Protein AF-A0A9D4S1W5-F1 (afdb_monomer_lite)

Foldseek 3Di:
DDDDDDDDDDDDDDPPPPDPPPPPPPPQLDCPVLLVLLLVLLVVLLVLLVPQPDPPDDPDDDDPVVVVVNVVSLVVSLCSLLPRNLVSVFVQLQRQFWDQPPPPPPDPDDPDPPPPPRPTDRDTSLVLLVVVLVVVVLVVLCPDPQNVVCVVVVPQDTPNHGQDLVNVSSVQNVVLCVQAVVVVHDSSLSSSLSSQVCLQVLCVLVSLLVSLVPVVSCVNTGDCSRPCNPPVCVVVSVSNNSSSPRNDDHDSCVRRVVVVVVVVVD

Organism: Dreissena polymorpha (NCBI:txid45954)

pLDDT: mean 79.81, std 19.42, range [37.34, 98.38]

Radius of gyration: 26.56 Å; chains: 1; bounding box: 70×81×78 Å

Secondary structure (DSSP, 8-state):
--------------------------TTS--HHHHHHHHHHHHHHHHHHHTSPPTTS------THHHHHHHHHHHHHHHIIIIIIHHHHHHHHHTTBEE-----------S---------EEPPHHHHHHHHHHHTTHHHHHHSHHHHHHHHTT-SEETTEEPPHHHHHHHHHHHHIIIIITTT--HHHHHHHHHHHHHHTT-HHHHHHHHHT-HHHHHHHB-TTSHHHHHTTHHHHHHHGGGTTS-----S-TTTHHHHHHHTT-

Sequence (266 aa):
MLQIFIISQLGCGSRDFKKNAMKKTPKGNHWGDLRARLELAIDKVSTAAKYQPTSDGDKSEFNSDSEESHELSSALLTQLVRKDLAMALRDLIQHGLVEMSQNRSIVPWGCLPSRSADITREMHAWDLLLKYYEMKNGQEYNQSPARKLSQSFHLEIVGGKPITSKQTLLGTINTIISTHTHLKRSEDAHFKAFVCLALNESKLSQWLKLIFRTQTLVDNFYQDWSYVARTGFDDSMKSLDKLSHVKFRLPDDLAVRPFSNIKDAF

Structure (mmCIF, N/CA/C/O backbone):
data_AF-A0A9D4S1W5-F1
#
_entry.id   AF-A0A9D4S1W5-F1
#
loop_
_atom_site.group_PDB
_atom_site.id
_atom_site.type_symbol
_atom_site.label_atom_id
_atom_site.label_alt_id
_atom_site.label_comp_id
_atom_site.label_asym_id
_atom_site.label_entity_id
_atom_site.label_seq_id
_atom_site.pdbx_PDB_ins_code
_atom_site.Cartn_x
_atom_site.Cartn_y
_atom_site.Cartn_z
_atom_site.occupancy
_atom_site.B_iso_or_equiv
_atom_site.auth_seq_id
_atom_site.auth_comp_id
_atom_site.auth_asym_id
_atom_site.auth_atom_id
_atom_site.pdbx_PDB_model_num
ATOM 1 N N . MET A 1 1 ? 45.900 -53.653 -42.848 1.00 37.34 1 MET A N 1
ATOM 2 C CA . MET A 1 1 ? 46.584 -54.427 -41.791 1.00 37.34 1 MET A CA 1
ATOM 3 C C . MET A 1 1 ? 45.899 -54.121 -40.466 1.00 37.34 1 MET A C 1
ATOM 5 O O . MET A 1 1 ? 45.916 -52.971 -40.063 1.00 37.34 1 MET A O 1
ATOM 9 N N . LEU A 1 2 ? 45.298 -55.160 -39.871 1.00 44.56 2 LEU A N 1
ATOM 10 C CA . LEU A 1 2 ? 44.835 -55.318 -38.480 1.00 44.56 2 LEU A CA 1
ATOM 11 C C . LEU A 1 2 ? 43.628 -54.512 -37.950 1.00 44.56 2 LEU A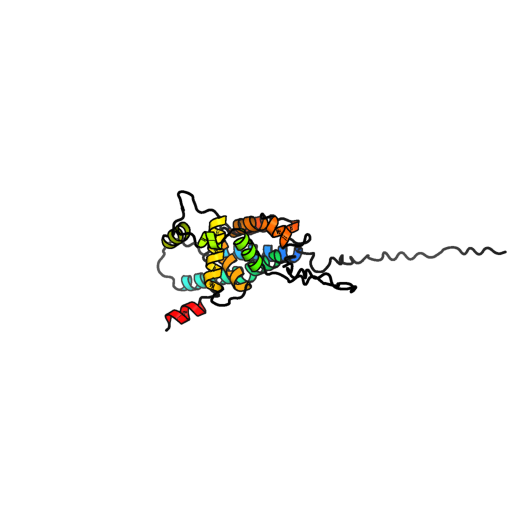 C 1
ATOM 13 O O . LEU A 1 2 ? 43.718 -53.355 -37.558 1.00 44.56 2 LEU A O 1
ATOM 17 N N . GLN A 1 3 ? 42.510 -55.243 -37.862 1.00 46.19 3 GLN A N 1
ATOM 18 C CA . GLN A 1 3 ? 41.398 -55.061 -36.926 1.00 46.19 3 GLN A CA 1
ATOM 19 C C . GLN A 1 3 ? 41.860 -55.298 -35.481 1.00 46.19 3 GLN A C 1
ATOM 21 O O . GLN A 1 3 ? 42.584 -56.264 -35.254 1.00 46.19 3 GLN A O 1
ATOM 26 N N . ILE A 1 4 ? 41.325 -54.545 -34.512 1.00 56.09 4 ILE A N 1
ATOM 27 C CA . ILE A 1 4 ? 41.086 -55.046 -33.148 1.00 56.09 4 ILE A CA 1
ATOM 28 C C . ILE A 1 4 ? 39.728 -54.513 -32.667 1.00 56.09 4 ILE A C 1
ATOM 30 O O . ILE A 1 4 ? 39.578 -53.340 -32.337 1.00 56.09 4 ILE A O 1
ATOM 34 N N . PHE A 1 5 ? 38.741 -55.407 -32.646 1.00 51.38 5 PHE A N 1
ATOM 35 C CA . PHE A 1 5 ? 37.562 -55.326 -31.788 1.00 51.38 5 PHE A CA 1
ATOM 36 C C . PHE A 1 5 ? 37.913 -55.994 -30.454 1.00 51.38 5 PHE A C 1
ATOM 38 O O . PHE A 1 5 ? 38.428 -57.110 -30.466 1.00 51.38 5 PHE A O 1
ATOM 45 N N . ILE A 1 6 ? 37.569 -55.370 -29.323 1.00 53.56 6 ILE A N 1
ATOM 46 C CA . ILE A 1 6 ? 37.381 -56.084 -28.052 1.00 53.56 6 ILE A CA 1
ATOM 47 C C . ILE A 1 6 ? 36.024 -55.699 -27.459 1.00 53.56 6 ILE A C 1
ATOM 49 O O . ILE A 1 6 ? 35.594 -54.548 -27.479 1.00 53.56 6 ILE A O 1
ATOM 53 N N . ILE A 1 7 ? 35.354 -56.755 -27.015 1.00 48.81 7 ILE A N 1
ATOM 54 C CA . ILE A 1 7 ? 33.960 -56.909 -26.627 1.00 48.81 7 ILE A CA 1
ATOM 55 C C . ILE A 1 7 ? 33.735 -56.501 -25.159 1.00 48.81 7 ILE A C 1
ATOM 57 O O . ILE A 1 7 ? 34.598 -56.671 -24.305 1.00 48.81 7 ILE A O 1
ATOM 61 N N . SER A 1 8 ? 32.526 -55.990 -24.919 1.00 44.25 8 SER A N 1
ATOM 62 C CA . SER A 1 8 ? 31.750 -55.928 -23.669 1.00 44.25 8 SER A CA 1
ATOM 63 C C . SER A 1 8 ? 32.113 -56.944 -22.570 1.00 44.25 8 SER A C 1
ATOM 65 O O . SER A 1 8 ? 32.219 -58.133 -22.849 1.00 44.25 8 SER A O 1
ATOM 67 N N . GLN A 1 9 ? 32.151 -56.495 -21.309 1.00 44.94 9 GLN A N 1
ATOM 68 C CA . GLN A 1 9 ? 31.203 -56.902 -20.252 1.00 44.94 9 GLN A CA 1
ATOM 69 C C . GLN A 1 9 ? 31.606 -56.306 -18.894 1.00 44.94 9 GLN A C 1
ATOM 71 O O . GLN A 1 9 ? 32.739 -56.474 -18.460 1.00 44.94 9 GLN A O 1
ATOM 76 N N . LEU A 1 10 ? 30.656 -55.655 -18.212 1.00 44.28 10 LEU A N 1
ATOM 77 C CA . LEU A 1 10 ? 30.231 -55.967 -16.835 1.00 44.28 10 LEU A CA 1
ATOM 78 C C . LEU A 1 10 ? 29.281 -54.871 -16.338 1.00 44.28 10 LEU A C 1
ATOM 80 O O . LEU A 1 10 ? 29.654 -53.715 -16.147 1.00 44.28 10 LEU A O 1
ATOM 84 N N . GLY A 1 11 ? 28.019 -55.255 -16.156 1.00 41.88 11 GLY A N 1
ATOM 85 C CA . GLY A 1 11 ? 27.017 -54.424 -15.513 1.00 41.88 11 GLY A CA 1
ATOM 86 C C . GLY A 1 11 ? 27.267 -54.313 -14.012 1.00 41.88 11 GLY A C 1
ATOM 87 O O . GLY A 1 11 ? 27.503 -55.307 -13.334 1.00 41.88 11 GLY A O 1
ATOM 88 N N . CYS A 1 12 ? 27.113 -53.102 -13.488 1.00 45.34 12 CYS A N 1
ATOM 89 C CA . CYS A 1 12 ? 26.651 -52.882 -12.128 1.00 45.34 12 CYS A CA 1
ATOM 90 C C . CYS A 1 12 ? 25.661 -51.719 -12.194 1.00 45.34 12 CYS A C 1
ATOM 92 O O . CYS A 1 12 ? 26.030 -50.572 -12.446 1.00 45.34 12 CYS A O 1
ATOM 94 N N . GLY A 1 13 ? 24.374 -52.044 -12.089 1.00 45.94 13 GLY A N 1
ATOM 95 C CA . GLY A 1 13 ? 23.297 -51.068 -12.075 1.00 45.94 13 GLY A CA 1
ATOM 96 C C . GLY A 1 13 ? 23.314 -50.287 -10.770 1.00 45.94 13 GLY A C 1
ATOM 97 O O . GLY A 1 13 ? 22.568 -50.610 -9.852 1.00 45.94 13 GLY A O 1
ATOM 98 N N . SER A 1 14 ? 24.124 -49.234 -10.703 1.00 45.69 14 SER A N 1
ATOM 99 C CA . SER A 1 14 ? 23.889 -48.162 -9.746 1.00 45.69 14 SER A CA 1
ATOM 100 C C . SER A 1 14 ? 22.809 -47.275 -10.349 1.00 45.69 14 SER A C 1
ATOM 102 O O . SER A 1 14 ? 23.041 -46.540 -11.308 1.00 45.69 14 SER A O 1
ATOM 104 N N . ARG A 1 15 ? 21.578 -47.389 -9.838 1.00 46.31 15 ARG A N 1
ATOM 105 C CA . ARG A 1 15 ? 20.563 -46.355 -10.050 1.00 46.31 15 ARG A CA 1
ATOM 106 C C . ARG A 1 15 ? 21.087 -45.126 -9.325 1.00 46.31 15 ARG A C 1
ATOM 108 O O . ARG A 1 15 ? 20.806 -44.948 -8.144 1.00 46.31 15 ARG A O 1
ATOM 115 N N . ASP A 1 16 ? 21.881 -44.321 -10.024 1.00 45.09 16 ASP A N 1
ATOM 116 C CA . ASP A 1 16 ? 22.273 -43.011 -9.543 1.00 45.09 16 ASP A CA 1
ATOM 117 C C . ASP A 1 16 ? 20.986 -42.263 -9.233 1.00 45.09 16 ASP A C 1
ATOM 119 O O . ASP A 1 16 ? 20.198 -41.906 -10.117 1.00 45.09 16 ASP A O 1
ATOM 123 N N . PHE A 1 17 ? 20.741 -42.086 -7.939 1.00 51.66 17 PHE A N 1
ATOM 124 C CA . PHE A 1 17 ? 19.731 -41.180 -7.452 1.00 51.66 17 PHE A CA 1
ATOM 125 C C . PHE A 1 17 ? 20.103 -39.822 -8.039 1.00 51.66 17 PHE A C 1
ATOM 127 O O . PHE A 1 17 ? 21.046 -39.173 -7.579 1.00 51.66 17 PHE A O 1
ATOM 134 N N . LYS A 1 18 ? 19.402 -39.412 -9.104 1.00 52.84 18 LYS A N 1
ATOM 135 C CA . LYS A 1 18 ? 19.473 -38.051 -9.625 1.00 52.84 18 LYS A CA 1
ATOM 136 C C . LYS A 1 18 ? 18.989 -37.157 -8.495 1.00 52.84 18 LYS A C 1
ATOM 138 O O . LYS A 1 18 ? 17.795 -36.906 -8.359 1.00 52.84 18 LYS A O 1
ATOM 143 N N . LYS A 1 19 ? 19.924 -36.712 -7.650 1.00 52.75 19 LYS A N 1
ATOM 144 C CA . LYS A 1 19 ? 19.707 -35.604 -6.728 1.00 52.75 19 LYS A CA 1
ATOM 145 C C . LYS A 1 19 ? 19.042 -34.520 -7.559 1.00 52.75 19 LYS A C 1
ATOM 147 O O . LYS A 1 19 ? 19.575 -34.149 -8.606 1.00 52.75 19 LYS A O 1
ATOM 152 N N . ASN A 1 20 ? 17.875 -34.060 -7.118 1.00 50.91 20 ASN A N 1
ATOM 153 C CA . ASN A 1 20 ? 17.247 -32.868 -7.659 1.00 50.91 20 ASN A CA 1
ATOM 154 C C . ASN A 1 20 ? 18.257 -31.732 -7.488 1.00 50.91 20 ASN A C 1
ATOM 156 O O . ASN A 1 20 ? 18.336 -31.108 -6.432 1.00 50.91 20 ASN A O 1
ATOM 160 N N . ALA A 1 21 ? 19.091 -31.507 -8.502 1.00 47.31 21 ALA A N 1
ATOM 161 C CA . ALA A 1 21 ? 19.854 -30.290 -8.619 1.00 47.31 21 ALA A CA 1
ATOM 162 C C . ALA A 1 21 ? 18.787 -29.208 -8.723 1.00 47.31 21 ALA A C 1
ATOM 164 O O . ALA A 1 21 ? 18.117 -29.105 -9.754 1.00 47.31 21 ALA A O 1
ATOM 165 N N . MET A 1 22 ? 18.550 -28.496 -7.614 1.00 53.47 22 MET A N 1
ATOM 166 C CA . MET A 1 22 ? 17.675 -27.332 -7.590 1.00 53.47 22 MET A CA 1
ATOM 167 C C . MET A 1 22 ? 18.000 -26.529 -8.839 1.00 53.47 22 MET A C 1
ATOM 169 O O . MET A 1 22 ? 19.164 -26.167 -9.046 1.00 53.47 22 MET A O 1
ATOM 173 N N . LYS A 1 23 ? 16.999 -26.342 -9.713 1.00 52.41 23 LYS A N 1
ATOM 174 C CA . LYS A 1 23 ? 17.148 -25.485 -10.886 1.00 52.41 23 LYS A CA 1
ATOM 175 C C . LYS A 1 23 ? 17.762 -24.199 -10.356 1.00 52.41 23 LYS A C 1
ATOM 177 O O . LYS A 1 23 ? 17.159 -23.551 -9.505 1.00 52.41 23 LYS A O 1
ATOM 182 N N . LYS A 1 24 ? 18.978 -23.875 -10.800 1.00 48.12 24 LYS A N 1
ATOM 183 C CA . LYS A 1 24 ? 19.629 -22.600 -10.506 1.00 48.12 24 LYS A CA 1
ATOM 184 C C . LYS A 1 24 ? 18.864 -21.523 -11.272 1.00 48.12 24 LYS A C 1
ATOM 186 O O . LYS A 1 24 ? 19.356 -20.979 -12.252 1.00 48.12 24 LYS A O 1
ATOM 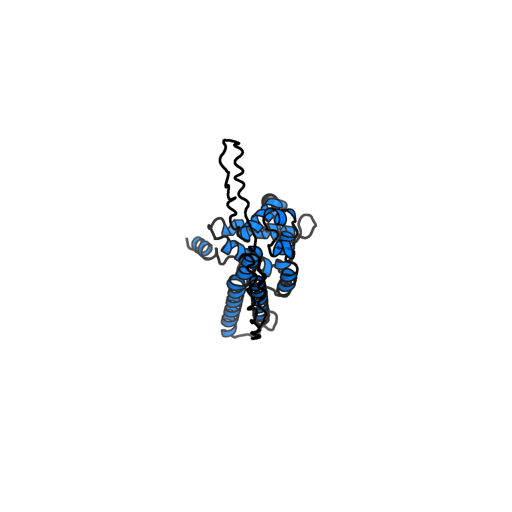191 N N . THR A 1 25 ? 17.617 -21.276 -10.885 1.00 52.97 25 THR A N 1
ATOM 192 C CA . THR A 1 25 ? 16.952 -20.035 -11.232 1.00 52.97 25 THR A CA 1
ATOM 193 C C . THR A 1 25 ? 17.788 -18.935 -10.591 1.00 52.97 25 THR A C 1
ATOM 195 O O . THR A 1 25 ? 18.168 -19.088 -9.424 1.00 52.97 25 THR A O 1
ATOM 198 N N . PRO A 1 26 ? 18.143 -17.871 -11.329 1.00 56.38 26 PRO A N 1
ATOM 199 C CA . PRO A 1 26 ? 18.836 -16.739 -10.734 1.00 56.38 26 PRO A CA 1
ATOM 200 C C . PRO A 1 26 ? 18.070 -16.319 -9.477 1.00 56.38 26 PRO A C 1
ATOM 202 O O . PRO A 1 26 ? 16.839 -16.354 -9.458 1.00 56.38 26 PRO A O 1
ATOM 205 N N . LYS A 1 27 ? 18.818 -16.016 -8.411 1.00 54.03 27 LYS A N 1
ATOM 206 C CA . LYS A 1 27 ? 18.378 -15.884 -7.007 1.00 54.03 27 LYS A CA 1
ATOM 207 C C . LYS A 1 27 ? 17.182 -14.937 -6.764 1.00 54.03 27 LYS A C 1
ATOM 209 O O . LYS A 1 27 ? 16.712 -14.874 -5.638 1.00 54.03 27 LYS A O 1
ATOM 214 N N . GLY A 1 28 ? 16.702 -14.230 -7.788 1.00 59.16 28 GLY A N 1
ATOM 215 C CA . GLY A 1 28 ? 15.570 -13.306 -7.751 1.00 59.16 28 GLY A CA 1
ATOM 216 C C . GLY A 1 28 ? 14.285 -13.777 -8.442 1.00 59.16 28 GLY A C 1
ATOM 217 O O . GLY A 1 28 ? 13.309 -13.059 -8.363 1.00 59.16 28 GLY A O 1
ATOM 218 N N . ASN A 1 29 ? 14.217 -14.948 -9.091 1.00 68.38 29 ASN A N 1
ATOM 219 C CA . ASN A 1 29 ? 13.006 -15.337 -9.850 1.00 68.38 29 ASN A CA 1
ATOM 220 C C . ASN A 1 29 ? 11.947 -16.095 -9.027 1.00 68.38 29 ASN A C 1
ATOM 222 O O . ASN A 1 29 ? 10.922 -16.510 -9.577 1.00 68.38 29 ASN A O 1
ATOM 226 N N . HIS A 1 30 ? 12.207 -16.360 -7.745 1.00 85.50 30 HIS A N 1
ATOM 227 C CA . HIS A 1 30 ? 11.332 -17.172 -6.907 1.00 85.50 30 HIS A CA 1
ATOM 228 C C . HIS A 1 30 ? 10.649 -16.329 -5.827 1.00 85.50 30 HIS A C 1
ATOM 230 O O . HIS A 1 30 ? 11.256 -15.966 -4.826 1.00 85.50 30 HIS A O 1
ATOM 236 N N . TRP A 1 31 ? 9.354 -16.077 -6.015 1.00 93.44 31 TRP A N 1
ATOM 237 C CA . TRP A 1 31 ? 8.496 -15.348 -5.074 1.00 93.44 31 TRP A CA 1
ATOM 238 C C . TRP A 1 31 ? 7.700 -16.264 -4.133 1.00 93.44 31 TRP A C 1
ATOM 240 O O . TRP A 1 31 ? 6.924 -15.766 -3.322 1.00 93.44 31 TRP A O 1
ATOM 250 N N . GLY A 1 32 ? 7.862 -17.591 -4.224 1.00 94.62 32 GLY A N 1
ATOM 251 C CA . GLY A 1 32 ? 7.074 -18.562 -3.453 1.00 94.62 32 GLY A CA 1
ATOM 252 C C . GLY A 1 32 ? 7.156 -18.331 -1.943 1.00 94.62 32 GLY A C 1
ATOM 253 O O . GLY A 1 32 ? 6.124 -18.211 -1.286 1.00 94.62 32 GLY A O 1
ATOM 254 N N . ASP A 1 33 ? 8.370 -18.158 -1.418 1.00 94.81 33 ASP A N 1
ATOM 255 C CA . ASP A 1 33 ? 8.602 -17.880 0.005 1.00 94.81 33 ASP A CA 1
ATOM 256 C C . ASP A 1 33 ? 8.054 -16.512 0.438 1.00 94.81 33 ASP A C 1
ATOM 258 O O . ASP A 1 33 ? 7.493 -16.378 1.526 1.00 94.81 33 ASP A O 1
ATOM 262 N N . LEU A 1 34 ? 8.186 -15.487 -0.417 1.00 95.94 34 LEU A N 1
ATOM 263 C CA . LEU A 1 34 ? 7.652 -14.144 -0.154 1.00 95.94 34 LEU A CA 1
ATOM 264 C C . LEU A 1 34 ? 6.124 -14.174 -0.071 1.00 95.94 34 LEU A C 1
ATOM 266 O O . LEU A 1 34 ? 5.530 -13.612 0.848 1.00 95.94 34 LEU A O 1
ATOM 270 N N . ARG A 1 35 ? 5.491 -14.893 -1.000 1.00 96.56 35 ARG A N 1
ATOM 271 C CA . ARG A 1 35 ? 4.046 -15.094 -1.018 1.00 96.56 35 ARG A CA 1
ATOM 272 C C . ARG A 1 35 ? 3.581 -15.892 0.193 1.00 96.56 35 ARG A C 1
ATOM 274 O O . ARG A 1 35 ? 2.627 -15.485 0.842 1.00 96.56 35 ARG A O 1
ATOM 281 N N . ALA A 1 36 ? 4.258 -16.988 0.535 1.00 97.31 36 ALA A N 1
ATOM 282 C CA . ALA A 1 36 ? 3.927 -17.776 1.721 1.00 97.31 36 ALA A CA 1
ATOM 283 C C . ALA A 1 36 ? 4.020 -16.933 3.004 1.00 97.31 36 ALA A C 1
ATOM 285 O O . ALA A 1 36 ? 3.139 -17.005 3.859 1.00 97.31 36 ALA A O 1
ATOM 286 N N . ARG A 1 37 ? 5.039 -16.071 3.112 1.00 97.69 37 ARG A N 1
ATOM 287 C CA . ARG A 1 37 ? 5.173 -15.126 4.228 1.00 97.69 37 ARG A CA 1
ATOM 288 C C . ARG A 1 37 ? 4.009 -14.138 4.290 1.00 97.69 37 ARG A C 1
ATOM 290 O O . ARG A 1 37 ? 3.515 -13.876 5.384 1.00 97.69 37 ARG A O 1
ATOM 297 N N . LEU A 1 38 ? 3.564 -13.613 3.146 1.00 98.31 38 LEU A N 1
ATOM 298 C CA . LEU A 1 38 ? 2.400 -12.727 3.087 1.00 98.31 38 LEU A CA 1
ATOM 299 C C . LEU A 1 38 ? 1.126 -13.450 3.541 1.00 98.31 38 LEU A C 1
ATOM 301 O O . LEU A 1 38 ? 0.400 -12.913 4.370 1.00 98.31 38 LEU A O 1
ATOM 305 N N . GLU A 1 39 ? 0.886 -14.672 3.066 1.00 98.00 39 GLU A N 1
ATOM 306 C CA . GLU A 1 39 ? -0.275 -15.474 3.481 1.00 98.00 39 GLU A CA 1
ATOM 307 C C . GLU A 1 39 ? -0.287 -15.726 4.994 1.00 98.00 39 GLU A C 1
ATOM 309 O O . GLU A 1 39 ? -1.307 -15.513 5.648 1.00 98.00 39 GLU A O 1
ATOM 314 N N . LEU A 1 40 ? 0.860 -16.099 5.572 1.00 97.75 40 LEU A N 1
ATOM 315 C CA . LEU A 1 40 ? 0.992 -16.281 7.020 1.00 97.75 40 LEU A CA 1
ATOM 316 C C . LEU A 1 40 ? 0.735 -14.980 7.790 1.00 97.75 40 LEU A C 1
ATOM 318 O O . LEU A 1 40 ? 0.102 -15.002 8.843 1.00 97.75 40 LEU A O 1
ATOM 322 N N . ALA A 1 41 ? 1.218 -13.841 7.288 1.00 97.94 41 ALA A N 1
ATOM 323 C CA . ALA A 1 41 ? 0.992 -12.552 7.933 1.00 97.94 41 ALA A CA 1
ATOM 324 C C . ALA A 1 41 ? -0.487 -12.134 7.885 1.00 97.94 41 ALA A C 1
ATOM 326 O O . ALA A 1 41 ? -1.016 -11.643 8.883 1.00 97.94 41 ALA A O 1
ATOM 327 N N . ILE A 1 42 ? -1.167 -12.366 6.759 1.00 97.19 42 ILE A N 1
ATOM 328 C CA . ILE A 1 42 ? -2.609 -12.122 6.616 1.00 97.19 42 ILE A CA 1
ATOM 329 C C . ILE A 1 42 ? -3.394 -12.985 7.605 1.00 97.19 42 ILE A C 1
ATOM 331 O O . ILE A 1 42 ? -4.274 -12.469 8.292 1.00 97.19 42 ILE A O 1
ATOM 335 N N . ASP A 1 43 ? -3.066 -14.272 7.709 1.00 95.75 43 ASP A N 1
ATOM 336 C CA . ASP A 1 43 ? -3.759 -15.198 8.607 1.00 95.75 43 ASP A CA 1
ATOM 337 C C . ASP A 1 43 ? -3.559 -14.834 10.085 1.00 95.75 43 ASP A C 1
ATOM 339 O O . ASP A 1 43 ? -4.527 -14.771 10.846 1.00 95.75 43 ASP A O 1
ATOM 343 N N . LYS A 1 44 ? -2.330 -14.473 10.478 1.00 95.00 44 LYS A N 1
ATOM 344 C CA . LYS A 1 44 ? -2.028 -13.956 11.823 1.00 95.00 44 LYS A CA 1
ATOM 345 C C . LYS A 1 44 ? -2.850 -12.714 12.161 1.00 95.00 44 LYS A C 1
ATOM 347 O O . LYS A 1 44 ? -3.444 -12.653 13.234 1.00 95.00 44 LYS A O 1
ATOM 352 N N . VAL A 1 45 ? -2.890 -11.730 11.259 1.00 95.31 45 VAL A N 1
ATOM 353 C CA . VAL A 1 45 ? -3.640 -10.479 11.466 1.00 95.31 45 VAL A CA 1
ATOM 354 C C . VAL A 1 45 ? -5.141 -10.755 11.516 1.00 95.31 45 VAL A C 1
ATOM 356 O O . VAL A 1 45 ? -5.819 -10.246 12.402 1.00 95.31 45 VAL A O 1
ATOM 359 N N . SER A 1 46 ? -5.662 -11.585 10.609 1.00 93.25 46 SER A N 1
ATOM 360 C CA . SER A 1 46 ? -7.080 -11.965 10.583 1.00 93.25 46 SER A CA 1
ATOM 361 C C . SER A 1 46 ? -7.490 -12.695 11.861 1.00 93.25 46 SER A C 1
ATOM 363 O O . SER A 1 46 ? -8.539 -12.405 12.431 1.00 93.25 46 SER A O 1
ATOM 365 N N . THR A 1 47 ? -6.646 -13.605 12.343 1.00 91.88 47 THR A N 1
ATOM 366 C CA . THR A 1 47 ? -6.874 -14.343 13.586 1.00 91.88 47 THR A CA 1
ATOM 367 C C . THR A 1 47 ? -6.846 -13.405 14.785 1.00 91.88 47 THR A C 1
ATOM 369 O O . THR A 1 47 ? -7.808 -13.384 15.544 1.00 91.88 47 THR A O 1
ATOM 372 N N . ALA A 1 48 ? -5.818 -12.563 14.919 1.00 90.25 48 ALA A N 1
ATOM 373 C CA . ALA A 1 48 ? -5.728 -11.588 16.007 1.00 90.25 48 ALA A CA 1
ATOM 374 C C . ALA A 1 48 ? -6.914 -10.608 16.020 1.00 90.25 48 ALA A C 1
ATOM 376 O O . ALA A 1 48 ? -7.444 -10.298 17.083 1.00 90.25 48 ALA A O 1
ATOM 377 N N . ALA A 1 49 ? -7.381 -10.179 14.846 1.00 87.31 49 ALA A N 1
ATOM 378 C CA . ALA A 1 49 ? -8.530 -9.288 14.722 1.00 87.31 49 ALA A CA 1
ATOM 379 C C . ALA A 1 49 ? -9.853 -9.917 15.193 1.00 87.31 49 ALA A C 1
ATOM 381 O O . ALA A 1 49 ? -10.705 -9.206 15.716 1.00 87.31 49 ALA A O 1
ATOM 382 N N . LYS A 1 50 ? -10.040 -11.237 15.051 1.00 83.00 50 LYS A N 1
ATOM 383 C CA . LYS A 1 50 ? -11.248 -11.929 15.549 1.00 83.00 50 LYS A CA 1
ATOM 384 C C . LYS A 1 50 ? -11.345 -11.938 17.073 1.00 83.00 50 LYS A C 1
ATOM 386 O O . LYS A 1 50 ? -12.444 -12.030 17.602 1.00 83.00 50 LYS A O 1
ATOM 391 N N . TYR A 1 51 ? -10.206 -11.870 17.759 1.00 75.25 51 TYR A N 1
ATOM 392 C CA . TYR A 1 51 ? -10.135 -11.848 19.219 1.00 75.25 51 TYR A CA 1
ATOM 393 C C . TYR A 1 51 ? -10.139 -10.427 19.794 1.00 75.25 51 TYR A C 1
ATOM 395 O O . TYR A 1 51 ? -9.995 -10.267 21.006 1.00 75.25 51 TYR A O 1
ATOM 403 N N . GLN A 1 52 ? -10.306 -9.387 18.966 1.00 69.50 52 GLN A N 1
ATOM 404 C CA . GLN A 1 52 ? -10.601 -8.062 19.501 1.00 69.50 52 GLN A CA 1
ATOM 405 C C . GLN A 1 52 ? -12.017 -8.057 20.089 1.00 69.50 52 GLN A C 1
ATOM 407 O O . GLN A 1 52 ? -12.955 -8.448 19.390 1.00 69.50 52 GLN A O 1
ATOM 412 N N . PRO A 1 53 ? -12.196 -7.607 21.345 1.00 59.09 53 PRO A N 1
ATOM 413 C CA . PRO A 1 53 ? -13.520 -7.401 21.906 1.00 59.09 53 PRO A CA 1
ATOM 414 C C . PRO A 1 53 ? -14.287 -6.433 21.004 1.00 59.09 53 PRO A C 1
ATOM 416 O O . PRO A 1 53 ? -13.881 -5.288 20.804 1.00 59.09 53 PRO A O 1
ATOM 419 N N . THR A 1 54 ? -15.381 -6.894 20.408 1.00 52.78 54 THR A N 1
ATOM 420 C CA . THR A 1 54 ? -16.282 -6.014 19.670 1.00 52.78 54 THR A CA 1
ATOM 421 C C . THR A 1 54 ? -16.882 -5.024 20.659 1.00 52.78 54 THR A C 1
ATOM 423 O O . THR A 1 54 ? -17.574 -5.435 21.585 1.00 52.78 54 THR A O 1
ATOM 426 N N . SER A 1 55 ? -16.663 -3.728 20.438 1.00 51.75 55 SER A N 1
ATOM 427 C CA . SER A 1 55 ? -17.219 -2.611 21.225 1.00 51.75 55 SER A CA 1
ATOM 428 C C . SER A 1 55 ? -18.766 -2.546 21.271 1.00 51.75 55 SER A C 1
ATOM 430 O O . SER A 1 55 ? -19.307 -1.560 21.761 1.00 51.75 55 SER A O 1
ATOM 432 N N . ASP A 1 56 ? -19.479 -3.557 20.767 1.00 45.81 56 ASP A N 1
ATOM 433 C CA . ASP A 1 56 ? -20.938 -3.572 20.590 1.00 45.81 56 ASP A CA 1
ATOM 434 C C . ASP A 1 56 ? -21.684 -4.479 21.596 1.00 45.81 56 ASP A C 1
ATOM 436 O O . ASP A 1 56 ? -22.876 -4.725 21.429 1.00 45.81 56 ASP A O 1
ATOM 440 N N . GLY A 1 57 ? -21.030 -4.970 22.655 1.00 44.06 57 GLY A N 1
ATOM 441 C CA . GLY A 1 57 ? -21.661 -5.823 23.672 1.00 44.06 57 GLY A CA 1
ATOM 442 C C . GLY A 1 57 ? -21.530 -5.265 25.086 1.00 44.06 57 GLY A C 1
ATOM 443 O O . GLY A 1 57 ? -20.482 -5.420 25.694 1.00 44.06 57 GLY A O 1
ATOM 444 N N . ASP A 1 58 ? -22.614 -4.659 25.571 1.00 39.38 58 ASP A N 1
ATOM 445 C CA . ASP A 1 58 ? -22.919 -4.274 26.955 1.00 39.38 58 ASP A CA 1
ATOM 446 C C . ASP A 1 58 ? -21.914 -3.404 27.728 1.00 39.38 58 ASP A C 1
ATOM 448 O O . ASP A 1 58 ? -20.844 -3.816 28.171 1.00 39.38 58 ASP A O 1
ATOM 452 N N . LYS A 1 59 ? -22.367 -2.183 28.031 1.00 45.88 59 LYS A N 1
ATOM 453 C CA . LYS A 1 59 ? -21.878 -1.399 29.165 1.00 45.88 59 LYS A CA 1
ATOM 454 C C . LYS A 1 59 ? -22.296 -2.104 30.462 1.00 45.88 59 LYS A C 1
ATOM 456 O O . LYS A 1 59 ? -23.267 -1.693 31.091 1.00 45.88 59 LYS A O 1
ATOM 461 N N . SER A 1 60 ? -21.587 -3.151 30.867 1.00 40.91 60 SER A N 1
ATOM 462 C CA . SER A 1 60 ? -21.594 -3.572 32.267 1.00 40.91 60 SER A CA 1
ATOM 463 C C . SER A 1 60 ? -20.471 -2.842 32.994 1.00 40.91 60 SER A C 1
ATOM 465 O O . SER A 1 60 ? -19.297 -2.958 32.645 1.00 40.91 60 SER A O 1
ATOM 467 N N . GLU A 1 61 ? -20.881 -2.038 33.964 1.00 55.53 61 GLU A N 1
ATOM 468 C CA . GLU A 1 61 ? -20.055 -1.228 34.845 1.00 55.53 61 GLU A CA 1
ATOM 469 C C . GLU A 1 61 ? -18.960 -2.057 35.543 1.00 55.53 61 GLU A C 1
ATOM 471 O O . GLU A 1 61 ? -19.191 -3.181 35.979 1.00 55.53 61 GLU A O 1
ATOM 476 N N . PHE A 1 62 ? -17.792 -1.428 35.707 1.00 52.09 62 PHE A N 1
ATOM 477 C CA . PHE A 1 62 ? -16.724 -1.810 36.635 1.00 52.09 62 PHE A CA 1
ATOM 478 C C . PHE A 1 62 ? -15.900 -3.060 36.281 1.00 52.09 62 PHE A C 1
ATOM 480 O O . PHE A 1 62 ? -16.056 -4.117 36.887 1.00 52.09 62 PHE A O 1
ATOM 487 N N . ASN A 1 63 ? -14.920 -2.920 35.378 1.00 47.81 63 ASN A N 1
ATOM 488 C CA . ASN A 1 63 ? -13.772 -3.829 35.393 1.00 47.81 63 ASN A CA 1
ATOM 489 C C . ASN A 1 63 ? -12.494 -3.155 34.845 1.00 47.81 63 ASN A C 1
ATOM 491 O O . ASN A 1 63 ? -12.357 -2.917 33.645 1.00 47.81 63 ASN A O 1
ATOM 495 N N . SER A 1 64 ? -11.570 -2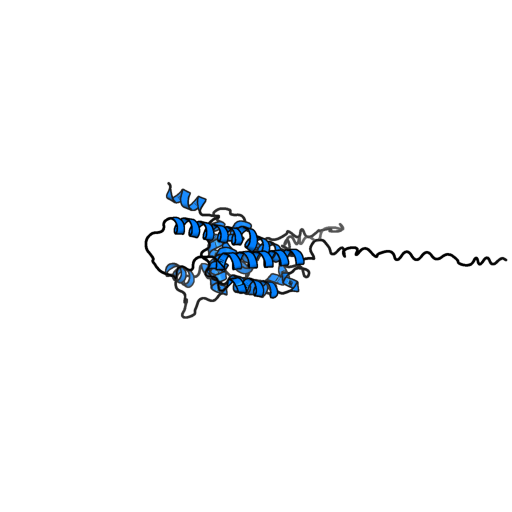.811 35.750 1.00 51.19 64 SER A N 1
ATOM 496 C CA . SER A 1 64 ? -10.306 -2.107 35.454 1.00 51.19 64 SER A CA 1
ATOM 497 C C . SER A 1 64 ? -9.317 -2.961 34.641 1.00 51.19 64 SER A C 1
ATOM 499 O O . SER A 1 64 ? -8.504 -2.409 33.908 1.00 51.19 64 SER A O 1
ATOM 501 N N . ASP A 1 65 ? -9.426 -4.293 34.706 1.00 54.00 65 ASP A N 1
ATOM 502 C CA . ASP A 1 65 ? -8.535 -5.236 34.001 1.00 54.00 65 ASP A CA 1
ATOM 503 C C . ASP A 1 65 ? -8.852 -5.370 32.495 1.00 54.00 65 ASP A C 1
ATOM 505 O O . ASP A 1 65 ? -8.036 -5.853 31.699 1.00 54.00 65 ASP A O 1
ATOM 509 N N . SER A 1 66 ? -10.048 -4.942 32.072 1.00 56.41 66 SER A N 1
ATOM 510 C CA . SER A 1 66 ? -10.480 -5.022 30.668 1.00 56.41 66 SER A CA 1
ATOM 511 C C . SER A 1 66 ? -9.834 -3.962 29.782 1.00 56.41 66 SER A C 1
ATOM 513 O O . SER A 1 66 ? -9.611 -4.230 28.601 1.00 56.41 66 SER A O 1
ATOM 515 N N . GLU A 1 67 ? -9.519 -2.781 30.324 1.00 57.31 67 GLU A N 1
ATOM 516 C CA . GLU A 1 67 ? -8.872 -1.721 29.542 1.00 57.31 67 GLU A CA 1
ATOM 517 C C . GLU A 1 67 ? -7.423 -2.090 29.210 1.00 57.31 67 GLU A C 1
ATOM 519 O O . GLU A 1 67 ? -7.039 -2.041 28.042 1.00 57.31 67 GLU A O 1
ATOM 524 N N . GLU A 1 68 ? -6.660 -2.595 30.185 1.00 59.38 68 GLU A N 1
ATOM 525 C CA . GLU A 1 68 ? -5.279 -3.053 29.970 1.00 59.38 68 GLU A CA 1
ATOM 526 C C . GLU A 1 68 ? -5.222 -4.210 28.954 1.00 59.38 68 GLU A C 1
ATOM 528 O O . GLU A 1 68 ? -4.413 -4.210 28.022 1.00 59.38 68 GLU A O 1
ATOM 533 N N . SER A 1 69 ? -6.159 -5.158 29.043 1.00 57.47 69 SER A N 1
ATOM 534 C CA . SER A 1 69 ? -6.275 -6.272 28.090 1.00 57.47 69 SER A CA 1
ATOM 535 C C . SER A 1 69 ? -6.635 -5.813 26.667 1.00 57.47 69 SER A C 1
ATOM 537 O O . SER A 1 69 ? -6.126 -6.356 25.678 1.00 57.47 69 SER A O 1
ATOM 539 N N . HIS A 1 70 ? -7.497 -4.800 26.537 1.00 60.53 70 HIS A N 1
ATOM 540 C CA . HIS A 1 70 ? -7.890 -4.231 25.246 1.00 60.53 70 HIS A CA 1
ATOM 541 C C . HIS A 1 70 ? -6.745 -3.431 24.604 1.00 60.53 70 HIS A C 1
ATOM 543 O O . HIS A 1 70 ? -6.489 -3.560 23.400 1.00 60.53 70 HIS A O 1
ATOM 549 N N . GLU A 1 71 ? -6.003 -2.658 25.397 1.00 64.88 71 GLU A N 1
ATOM 550 C CA . GLU A 1 71 ? -4.813 -1.936 24.944 1.00 64.88 71 GLU A CA 1
ATOM 551 C C . GLU A 1 71 ? -3.702 -2.886 24.485 1.00 64.88 71 GLU A C 1
ATOM 553 O O . GLU A 1 71 ? -3.133 -2.684 23.407 1.00 64.88 71 GLU A O 1
ATOM 558 N N . LEU A 1 72 ? -3.452 -3.971 25.224 1.00 62.53 72 LEU A N 1
ATOM 559 C CA . LEU A 1 72 ? -2.487 -5.009 24.845 1.00 62.53 72 LEU A CA 1
ATOM 560 C C . LEU A 1 72 ? -2.871 -5.702 23.527 1.00 62.53 72 LEU A C 1
ATOM 562 O O . LEU A 1 72 ? -2.014 -5.908 22.663 1.00 62.53 72 LEU A O 1
ATOM 566 N N . SER A 1 73 ? -4.156 -6.014 23.330 1.00 72.19 73 SER A N 1
ATOM 567 C CA . SER A 1 73 ? -4.667 -6.603 22.081 1.00 72.19 73 SER A CA 1
ATOM 568 C C . SER A 1 73 ? -4.517 -5.647 20.890 1.00 72.19 73 SER A C 1
ATOM 570 O O . SER A 1 73 ? -4.059 -6.034 19.809 1.00 72.19 73 SER A O 1
ATOM 572 N N . SER A 1 74 ? -4.813 -4.362 21.098 1.00 81.38 74 SER A N 1
ATOM 573 C CA . SER A 1 74 ? -4.613 -3.307 20.097 1.00 81.38 74 SER A CA 1
ATOM 574 C C . SER A 1 74 ? -3.130 -3.103 19.747 1.00 81.38 74 SER A C 1
ATOM 576 O O . SER A 1 74 ? -2.764 -2.985 18.567 1.00 81.38 74 SER A O 1
ATOM 578 N N . ALA A 1 75 ? -2.247 -3.133 20.749 1.00 85.75 75 ALA A N 1
ATOM 579 C CA . ALA A 1 75 ? -0.801 -3.041 20.570 1.00 85.75 75 ALA A CA 1
ATOM 580 C C . ALA A 1 75 ? -0.243 -4.250 19.801 1.00 85.75 75 ALA A C 1
ATOM 582 O O . ALA A 1 75 ? 0.542 -4.073 18.863 1.00 85.75 75 ALA A O 1
ATOM 583 N N . LEU A 1 76 ? -0.702 -5.465 20.126 1.00 89.69 76 LEU A N 1
ATOM 584 C CA . LEU A 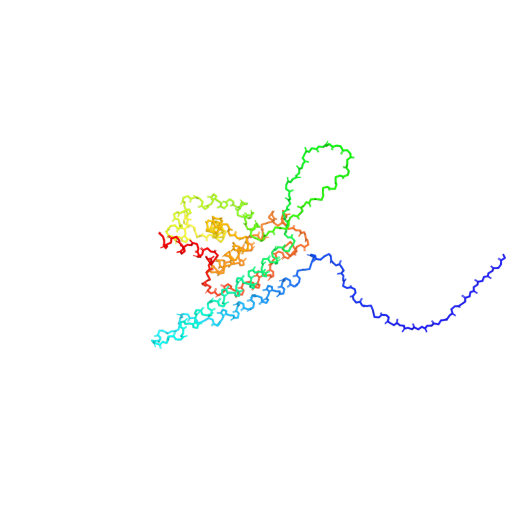1 76 ? -0.339 -6.688 19.408 1.00 89.69 76 LEU A CA 1
ATOM 585 C C . LEU A 1 76 ? -0.778 -6.623 17.944 1.00 89.69 76 LEU A C 1
ATOM 587 O O . LEU A 1 76 ? 0.027 -6.891 17.050 1.00 89.69 76 LEU A O 1
ATOM 591 N N . LEU A 1 77 ? -2.025 -6.228 17.676 1.00 91.56 77 LEU A N 1
ATOM 592 C CA . LEU A 1 77 ? -2.524 -6.103 16.306 1.00 91.56 77 LEU A CA 1
ATOM 593 C C . LEU A 1 77 ? -1.699 -5.085 15.509 1.00 91.56 77 LEU A C 1
ATOM 595 O O . LEU A 1 77 ? -1.301 -5.345 14.372 1.00 91.56 77 LEU A O 1
ATOM 599 N N . THR A 1 78 ? -1.369 -3.956 16.134 1.00 92.69 78 THR A N 1
ATOM 600 C CA . THR A 1 78 ? -0.494 -2.936 15.549 1.00 92.69 78 THR A CA 1
ATOM 601 C C . THR A 1 78 ? 0.893 -3.491 15.229 1.00 92.69 78 THR A C 1
ATOM 603 O O . THR A 1 78 ? 1.437 -3.223 14.151 1.00 92.69 78 THR A O 1
ATOM 606 N N . GLN A 1 79 ? 1.469 -4.294 16.125 1.00 93.56 79 GLN A N 1
ATOM 607 C CA . GLN A 1 79 ? 2.753 -4.949 15.899 1.00 93.56 79 GLN A CA 1
ATOM 608 C C . GLN A 1 79 ? 2.678 -5.943 14.737 1.00 93.56 79 GLN A C 1
ATOM 610 O O . GLN A 1 79 ? 3.521 -5.869 13.843 1.00 93.56 79 GLN A O 1
ATOM 615 N N . LEU A 1 80 ? 1.669 -6.818 14.704 1.00 95.69 80 LEU A N 1
ATOM 616 C CA . LEU A 1 80 ? 1.474 -7.795 13.628 1.00 95.69 80 LEU A CA 1
ATOM 617 C C . LEU A 1 80 ? 1.331 -7.105 12.270 1.00 95.69 80 LEU A C 1
ATOM 619 O O . LEU A 1 80 ? 1.984 -7.490 11.300 1.00 95.69 80 LEU A O 1
ATOM 623 N N . VAL A 1 81 ? 0.551 -6.027 12.198 1.00 96.38 81 VAL A N 1
ATOM 624 C CA . VAL A 1 81 ? 0.405 -5.273 10.951 1.00 96.38 81 VAL A CA 1
ATOM 625 C C . VAL A 1 81 ? 1.733 -4.647 10.525 1.00 96.38 81 VAL A C 1
ATOM 627 O O . VAL A 1 81 ? 2.138 -4.777 9.372 1.00 96.38 81 VAL A O 1
ATOM 630 N N . ARG A 1 82 ? 2.444 -3.969 11.431 1.00 95.12 82 ARG A N 1
ATOM 631 C CA . ARG A 1 82 ? 3.632 -3.179 11.061 1.00 95.12 82 ARG A CA 1
ATOM 632 C C . ARG A 1 82 ? 4.903 -4.005 10.883 1.00 95.12 82 ARG A C 1
ATOM 634 O O . ARG A 1 82 ? 5.788 -3.575 10.142 1.00 95.12 82 ARG A O 1
ATOM 641 N N . LYS A 1 83 ? 5.042 -5.124 11.598 1.00 95.25 83 LYS A N 1
ATOM 642 C CA . LYS A 1 83 ? 6.251 -5.965 11.607 1.00 95.25 83 LYS A CA 1
ATOM 643 C C . LYS A 1 83 ? 6.121 -7.204 10.731 1.00 95.25 83 LYS A C 1
ATOM 645 O O . LYS A 1 83 ? 7.129 -7.594 10.151 1.00 95.25 83 LYS A O 1
ATOM 650 N N . ASP A 1 84 ? 4.916 -7.748 10.571 1.00 96.62 84 ASP A N 1
ATOM 651 C CA . ASP A 1 84 ? 4.706 -8.942 9.749 1.00 96.62 84 ASP A CA 1
ATOM 652 C C . ASP A 1 84 ? 4.047 -8.559 8.421 1.00 96.62 84 ASP A C 1
ATOM 654 O O . ASP A 1 84 ? 4.676 -8.675 7.369 1.00 96.62 84 ASP A O 1
ATOM 658 N N . LEU A 1 85 ? 2.813 -8.043 8.449 1.00 98.06 85 LEU A N 1
ATOM 659 C CA . LEU A 1 85 ? 2.025 -7.812 7.229 1.00 98.06 85 LEU A CA 1
ATOM 660 C C . LEU A 1 85 ? 2.656 -6.772 6.302 1.00 98.06 85 LEU A C 1
ATOM 662 O O . LEU A 1 85 ? 2.853 -7.047 5.121 1.00 98.06 85 LEU A O 1
ATOM 666 N N . ALA A 1 86 ? 3.007 -5.596 6.825 1.00 98.00 86 ALA A N 1
ATOM 667 C CA . ALA A 1 86 ? 3.613 -4.532 6.032 1.00 98.00 86 ALA A CA 1
ATOM 668 C C . ALA A 1 86 ? 4.964 -4.967 5.448 1.00 98.00 86 ALA A C 1
ATOM 670 O O . ALA A 1 86 ? 5.267 -4.652 4.303 1.00 98.00 86 ALA A O 1
ATOM 671 N N . MET A 1 87 ? 5.756 -5.730 6.202 1.00 97.81 87 MET A N 1
ATOM 672 C CA . MET A 1 87 ? 7.067 -6.194 5.746 1.00 97.81 87 MET A CA 1
ATOM 673 C C . MET A 1 87 ? 6.929 -7.262 4.658 1.00 97.81 87 MET A C 1
ATOM 675 O O . MET A 1 87 ? 7.558 -7.152 3.611 1.00 97.81 87 MET A O 1
ATOM 679 N N . ALA A 1 88 ? 6.055 -8.251 4.860 1.00 98.19 88 ALA A N 1
ATOM 680 C CA . ALA A 1 88 ? 5.800 -9.293 3.870 1.00 98.19 88 ALA A CA 1
ATOM 681 C C . ALA A 1 88 ? 5.203 -8.722 2.575 1.00 98.19 88 ALA A C 1
ATOM 683 O O . ALA A 1 88 ? 5.602 -9.116 1.479 1.00 98.19 88 ALA A O 1
ATOM 684 N N . LEU A 1 89 ? 4.283 -7.761 2.701 1.00 98.38 89 LEU A N 1
ATOM 685 C CA . LEU A 1 89 ? 3.701 -7.063 1.562 1.00 98.38 89 LEU A CA 1
ATOM 686 C C . LEU A 1 89 ? 4.764 -6.261 0.804 1.00 98.38 89 LEU A C 1
ATOM 688 O O . LEU A 1 89 ? 4.866 -6.398 -0.411 1.00 98.38 89 LEU A O 1
ATOM 692 N N . ARG A 1 90 ? 5.584 -5.473 1.510 1.00 97.81 90 ARG A N 1
ATOM 693 C CA . ARG A 1 90 ? 6.693 -4.712 0.918 1.00 97.81 90 ARG A CA 1
ATOM 694 C C . ARG A 1 90 ? 7.636 -5.623 0.138 1.00 97.81 90 ARG A C 1
ATOM 696 O O . ARG A 1 90 ? 7.923 -5.335 -1.018 1.00 97.81 90 ARG A O 1
ATOM 703 N N . ASP A 1 91 ? 8.098 -6.710 0.754 1.00 96.62 91 ASP A N 1
ATOM 704 C CA . ASP A 1 91 ? 9.060 -7.625 0.131 1.00 96.62 91 ASP A CA 1
ATOM 705 C C . ASP A 1 91 ? 8.503 -8.221 -1.168 1.00 96.62 91 ASP A C 1
ATOM 707 O O . ASP A 1 91 ? 9.209 -8.307 -2.171 1.00 96.62 91 ASP A O 1
ATOM 711 N N . LEU A 1 92 ? 7.221 -8.600 -1.167 1.00 97.12 92 LEU A N 1
ATOM 712 C CA . LEU A 1 92 ? 6.563 -9.148 -2.349 1.00 97.12 92 LEU A CA 1
ATOM 713 C C . LEU A 1 92 ? 6.354 -8.088 -3.443 1.00 97.12 92 LEU A C 1
ATOM 715 O O . LEU A 1 92 ? 6.527 -8.392 -4.621 1.00 97.12 92 LEU A O 1
ATOM 719 N N . ILE A 1 93 ? 6.024 -6.848 -3.067 1.00 97.44 93 ILE A N 1
ATOM 720 C CA . ILE A 1 93 ? 5.903 -5.713 -3.997 1.00 97.44 93 ILE A CA 1
ATOM 721 C C . ILE A 1 93 ? 7.262 -5.346 -4.599 1.00 97.44 93 ILE A C 1
ATOM 723 O O . ILE A 1 93 ? 7.322 -5.009 -5.777 1.00 97.44 93 ILE A O 1
ATOM 727 N N . GLN A 1 94 ? 8.345 -5.424 -3.828 1.00 95.88 94 GLN A N 1
ATOM 728 C CA . GLN A 1 94 ? 9.700 -5.101 -4.285 1.00 95.88 94 GLN A CA 1
ATOM 729 C C . GLN A 1 94 ? 10.346 -6.198 -5.138 1.00 95.88 94 GLN A C 1
ATOM 731 O O . GLN A 1 94 ? 11.391 -5.969 -5.745 1.00 95.88 94 GLN A O 1
ATOM 736 N N . HIS A 1 95 ? 9.753 -7.391 -5.210 1.00 94.69 95 HIS A N 1
ATOM 737 C CA . HIS A 1 95 ? 10.301 -8.490 -5.995 1.00 94.69 95 HIS A CA 1
ATOM 738 C C . HIS A 1 95 ? 10.336 -8.130 -7.488 1.00 94.69 95 HIS A C 1
ATOM 740 O O . HIS A 1 95 ? 9.317 -8.195 -8.175 1.00 94.69 95 HIS A O 1
ATOM 746 N N . GLY A 1 96 ? 11.527 -7.816 -8.000 1.00 92.12 96 GLY A N 1
ATOM 747 C CA . GLY A 1 96 ? 11.740 -7.384 -9.384 1.00 92.12 96 GLY A CA 1
ATOM 748 C C . GLY A 1 96 ? 11.374 -5.926 -9.649 1.00 92.12 96 GLY A C 1
ATOM 749 O O . GLY A 1 96 ? 11.196 -5.567 -10.809 1.00 92.12 96 GLY A O 1
ATOM 750 N N . LEU A 1 97 ? 11.262 -5.111 -8.599 1.00 93.88 97 LEU A N 1
ATOM 751 C CA . LEU A 1 97 ? 11.056 -3.670 -8.682 1.00 93.88 97 LEU A CA 1
ATOM 752 C C . LEU A 1 97 ? 12.402 -2.961 -8.888 1.00 93.88 97 LEU A C 1
ATOM 754 O O . LEU A 1 97 ? 13.331 -3.131 -8.096 1.00 93.88 97 LEU A O 1
ATOM 758 N N . VAL A 1 98 ? 12.512 -2.171 -9.950 1.00 91.31 98 VAL A N 1
ATOM 759 C CA . VAL A 1 98 ? 13.748 -1.490 -10.343 1.00 91.31 98 VAL A CA 1
ATOM 760 C C . VAL A 1 98 ? 13.491 -0.024 -10.663 1.00 91.31 98 VAL A C 1
ATOM 762 O O . VAL A 1 98 ? 12.455 0.338 -11.217 1.00 91.31 98 VAL A O 1
ATOM 765 N N . GLU A 1 99 ? 14.475 0.818 -10.366 1.00 83.50 99 GLU A N 1
ATOM 766 C CA . GLU A 1 99 ? 14.561 2.159 -10.932 1.00 83.50 99 GLU A CA 1
ATOM 767 C C . GLU A 1 99 ? 15.558 2.139 -12.094 1.00 83.50 99 GLU A C 1
ATOM 769 O O . GLU A 1 99 ? 16.731 1.788 -11.932 1.00 83.50 99 GLU A O 1
ATOM 774 N N . MET A 1 100 ? 15.089 2.499 -13.290 1.00 66.38 100 MET A N 1
ATOM 775 C CA . MET A 1 100 ? 15.967 2.674 -14.441 1.00 66.38 100 MET A CA 1
ATOM 776 C C . MET A 1 100 ? 16.633 4.046 -14.321 1.00 66.38 100 MET A C 1
ATOM 778 O O . MET A 1 100 ? 15.968 5.074 -14.461 1.00 66.38 100 MET A O 1
ATOM 782 N N . SER A 1 101 ? 17.939 4.079 -14.030 1.00 57.19 101 SER A N 1
ATOM 783 C CA . SER A 1 101 ? 18.667 5.345 -13.937 1.00 57.19 101 SER A CA 1
ATOM 784 C C . SER A 1 101 ? 18.578 6.066 -15.283 1.00 57.19 101 SER A C 1
ATOM 786 O O . SER A 1 101 ? 19.062 5.561 -16.294 1.00 57.19 101 SER A O 1
ATOM 788 N N . GLN A 1 102 ? 17.976 7.253 -15.319 1.00 50.62 102 GLN A N 1
ATOM 789 C CA . GLN A 1 102 ? 17.862 8.060 -16.539 1.00 50.62 102 GLN A CA 1
ATOM 790 C C . GLN A 1 102 ? 19.195 8.700 -16.969 1.00 50.62 102 GLN A C 1
ATOM 792 O O . GLN A 1 102 ? 19.199 9.646 -17.755 1.00 50.62 102 GLN A O 1
ATOM 797 N N . ASN A 1 103 ? 20.342 8.177 -16.524 1.00 44.81 103 ASN A N 1
ATOM 798 C CA . ASN A 1 103 ? 21.662 8.602 -16.982 1.00 44.81 103 ASN A CA 1
ATOM 799 C C . ASN A 1 103 ? 21.944 8.057 -18.396 1.00 44.81 103 ASN A C 1
ATOM 801 O O . ASN A 1 103 ? 22.955 7.405 -18.646 1.00 44.81 103 ASN A O 1
ATOM 805 N N . ARG A 1 104 ? 21.061 8.351 -19.357 1.00 44.31 104 ARG A N 1
ATOM 806 C CA . ARG A 1 104 ? 21.378 8.257 -20.781 1.00 44.31 104 ARG A CA 1
ATOM 807 C C . ARG A 1 104 ? 22.326 9.406 -21.104 1.00 44.31 104 ARG A C 1
ATOM 809 O O . ARG A 1 104 ? 21.903 10.503 -21.446 1.00 44.31 104 ARG A O 1
ATOM 816 N N . SER A 1 105 ? 23.621 9.163 -20.944 1.00 47.72 105 SER A N 1
ATOM 817 C CA . SER A 1 105 ? 24.663 10.043 -21.464 1.00 47.72 105 SER A CA 1
ATOM 818 C C . SER A 1 105 ? 24.540 10.105 -22.995 1.00 47.72 105 SER A C 1
ATOM 820 O O . SER A 1 105 ? 24.856 9.136 -23.680 1.00 47.72 105 SER A O 1
ATOM 822 N N . ILE A 1 106 ? 24.033 11.216 -23.545 1.00 53.19 106 ILE A N 1
ATOM 823 C CA . ILE A 1 106 ? 23.916 11.463 -24.999 1.00 53.19 106 ILE A CA 1
ATOM 824 C C . ILE A 1 106 ? 25.217 12.102 -25.517 1.00 53.19 106 ILE A C 1
ATOM 826 O O . ILE A 1 106 ? 25.198 13.144 -26.164 1.00 53.19 106 ILE A O 1
ATOM 830 N N . VAL A 1 107 ? 26.380 11.511 -25.231 1.00 54.31 107 VAL A N 1
ATOM 831 C CA . VAL A 1 107 ? 27.626 11.924 -25.901 1.00 54.31 107 VAL A CA 1
ATOM 832 C C . VAL A 1 107 ? 28.253 10.748 -26.653 1.00 54.31 107 VAL A C 1
ATOM 834 O O . VAL A 1 107 ? 28.718 9.793 -26.031 1.00 54.31 107 VAL A O 1
ATOM 837 N N . PRO A 1 108 ? 28.264 10.776 -28.000 1.00 52.81 108 PRO A N 1
ATOM 838 C CA . PRO A 1 108 ? 28.829 9.707 -28.812 1.00 52.81 108 PRO A CA 1
ATOM 839 C C . PRO A 1 108 ? 30.335 9.910 -28.998 1.00 52.81 108 PRO A C 1
ATOM 841 O O . PRO A 1 108 ? 30.771 10.293 -30.079 1.00 52.81 108 PRO A O 1
ATOM 844 N N . TRP A 1 109 ? 31.148 9.695 -27.961 1.00 50.16 109 TRP A N 1
ATOM 845 C CA . TRP A 1 109 ? 32.604 9.856 -28.064 1.00 50.16 109 TRP A CA 1
ATOM 846 C C . TRP A 1 109 ? 33.356 8.543 -27.812 1.00 50.16 109 TRP A C 1
ATOM 848 O O . TRP A 1 109 ? 33.519 8.110 -26.677 1.00 50.16 109 TRP A O 1
ATOM 858 N N . GLY A 1 110 ? 33.890 7.981 -28.903 1.00 46.03 110 GLY A N 1
ATOM 859 C CA . GLY A 1 110 ? 35.110 7.171 -28.901 1.00 46.03 110 GLY A CA 1
ATOM 860 C C . GLY A 1 110 ? 34.939 5.668 -28.670 1.00 46.03 110 GLY A C 1
ATOM 861 O O . GLY A 1 110 ? 34.182 5.220 -27.819 1.00 46.03 110 GLY A O 1
ATOM 862 N N . CYS A 1 111 ? 35.691 4.885 -29.445 1.00 59.72 111 CYS A N 1
ATOM 863 C CA . CYS A 1 111 ? 35.738 3.424 -29.484 1.00 59.72 111 CYS A CA 1
ATOM 864 C C . CYS A 1 111 ? 36.196 2.760 -28.166 1.00 59.72 111 CYS A C 1
ATOM 866 O O . CYS A 1 111 ? 37.263 2.150 -28.110 1.00 59.72 111 CYS A O 1
ATOM 868 N N . LEU A 1 112 ? 35.379 2.824 -27.117 1.00 51.88 112 LEU A N 1
ATOM 869 C CA . LEU A 1 112 ? 35.503 1.981 -25.930 1.00 51.88 112 LEU A CA 1
ATOM 870 C C . LEU A 1 112 ? 34.237 1.121 -25.819 1.00 51.88 112 LEU A C 1
ATOM 872 O O . LEU A 1 112 ? 33.139 1.659 -25.969 1.00 51.88 112 LEU A O 1
ATOM 876 N N . PRO A 1 113 ? 34.335 -0.201 -25.569 1.00 46.62 113 PRO A N 1
ATOM 877 C CA . PRO A 1 113 ? 33.160 -1.010 -25.282 1.00 46.62 113 PRO A CA 1
ATOM 878 C C . PRO A 1 113 ? 32.519 -0.459 -24.009 1.00 46.62 113 PRO A C 1
ATOM 880 O O . PRO A 1 113 ? 33.002 -0.681 -22.898 1.00 46.62 113 PRO A O 1
ATOM 883 N N . SER A 1 114 ? 31.443 0.302 -24.195 1.00 44.78 114 SER A N 1
ATOM 884 C CA . SER A 1 114 ? 30.600 0.825 -23.136 1.00 44.78 114 SER A CA 1
ATOM 885 C C . SER A 1 114 ? 29.957 -0.363 -22.425 1.00 44.78 114 SER A C 1
ATOM 887 O O . SER A 1 114 ? 28.872 -0.823 -22.764 1.00 44.78 114 SER A O 1
ATOM 889 N N . ARG A 1 115 ? 30.649 -0.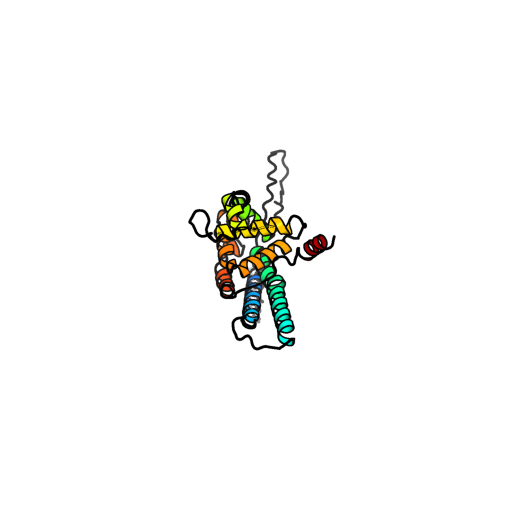896 -21.417 1.00 46.56 115 ARG A N 1
ATOM 890 C CA . ARG A 1 115 ? 30.006 -1.613 -20.319 1.00 46.56 115 ARG A CA 1
ATOM 891 C C . ARG A 1 115 ? 29.384 -0.566 -19.401 1.00 46.56 115 ARG A C 1
ATOM 893 O O . ARG A 1 115 ? 29.770 -0.451 -18.242 1.00 46.56 115 ARG A O 1
ATOM 900 N N . SER A 1 116 ? 28.441 0.216 -19.922 1.00 47.03 116 SER A N 1
ATOM 901 C CA . SER A 1 116 ? 27.445 0.849 -19.067 1.00 47.03 116 SER A CA 1
ATOM 902 C C . SER A 1 116 ? 26.609 -0.300 -18.526 1.00 47.03 116 SER A C 1
ATOM 904 O O . SER A 1 116 ? 25.631 -0.716 -19.137 1.00 47.03 116 SER A O 1
ATOM 906 N N . ALA A 1 117 ? 27.063 -0.914 -17.436 1.00 48.91 117 ALA A N 1
ATOM 907 C CA . ALA A 1 117 ? 26.142 -1.630 -16.584 1.00 48.91 117 ALA A CA 1
ATOM 908 C C . ALA A 1 117 ? 25.154 -0.559 -16.126 1.00 48.91 117 ALA A C 1
ATOM 910 O O . ALA A 1 117 ? 25.520 0.279 -15.303 1.00 48.91 117 ALA A O 1
ATOM 911 N N . ASP A 1 118 ? 23.970 -0.509 -16.743 1.00 54.47 118 ASP A N 1
ATOM 912 C CA . ASP A 1 118 ? 22.853 0.259 -16.206 1.00 54.47 118 ASP A CA 1
ATOM 913 C C . ASP A 1 118 ? 22.779 -0.103 -14.724 1.00 54.47 118 ASP A C 1
ATOM 915 O O . ASP A 1 118 ? 22.572 -1.268 -14.371 1.00 54.47 118 ASP A O 1
ATOM 919 N N . ILE A 1 119 ? 23.068 0.864 -13.852 1.00 57.03 119 ILE A N 1
ATOM 920 C CA . ILE A 1 119 ? 23.007 0.650 -12.412 1.00 57.03 119 ILE A CA 1
ATOM 921 C C . ILE A 1 119 ? 21.519 0.570 -12.093 1.00 57.03 119 ILE A C 1
ATOM 923 O O . ILE A 1 119 ? 20.868 1.575 -11.818 1.00 57.03 119 ILE A O 1
ATOM 927 N N . THR A 1 120 ? 20.958 -0.633 -12.198 1.00 65.94 120 THR A N 1
ATOM 928 C CA . THR A 1 120 ? 19.605 -0.919 -11.741 1.00 65.94 120 THR A CA 1
ATOM 929 C C . THR A 1 120 ? 19.627 -0.813 -10.228 1.00 65.94 120 THR A C 1
ATOM 931 O O . THR A 1 120 ? 20.195 -1.671 -9.545 1.00 65.94 120 THR A O 1
ATOM 934 N N . ARG A 1 121 ? 19.061 0.269 -9.700 1.00 76.50 121 ARG A N 1
ATOM 935 C CA . ARG A 1 121 ? 18.891 0.431 -8.262 1.00 76.50 121 ARG A CA 1
ATOM 936 C C . ARG A 1 121 ? 17.608 -0.282 -7.854 1.00 76.50 121 ARG A C 1
ATOM 938 O O . ARG A 1 121 ? 16.575 -0.125 -8.505 1.00 76.50 121 ARG A O 1
ATOM 945 N N . GLU A 1 122 ? 17.684 -1.075 -6.790 1.00 81.50 122 GLU A N 1
ATOM 946 C CA . GLU A 1 122 ? 16.484 -1.611 -6.151 1.00 81.50 122 GLU A CA 1
ATOM 947 C C . GLU A 1 122 ? 15.654 -0.438 -5.623 1.00 81.50 122 GLU A C 1
ATOM 949 O O . GLU A 1 122 ? 16.157 0.401 -4.871 1.00 81.50 122 GLU A O 1
ATOM 954 N N . MET A 1 123 ? 14.402 -0.367 -6.065 1.00 92.38 123 MET A N 1
ATOM 955 C CA . MET A 1 123 ? 13.470 0.686 -5.681 1.00 92.38 123 MET A CA 1
ATOM 956 C C . MET A 1 123 ? 12.573 0.181 -4.549 1.00 92.38 123 MET A C 1
ATOM 958 O O . MET A 1 123 ? 12.192 -0.994 -4.526 1.00 92.38 123 MET A O 1
ATOM 962 N N . HIS A 1 124 ? 12.242 1.046 -3.592 1.00 95.75 124 HIS A N 1
ATOM 963 C CA . HIS A 1 124 ? 11.397 0.663 -2.470 1.00 95.75 124 HIS A CA 1
ATOM 964 C C . HIS A 1 124 ? 9.911 0.680 -2.864 1.00 95.75 124 HIS A C 1
ATOM 966 O O . HIS A 1 124 ? 9.480 1.414 -3.754 1.00 95.75 124 HIS A O 1
ATOM 972 N N . ALA A 1 125 ? 9.077 -0.100 -2.167 1.00 97.25 125 ALA A N 1
ATOM 973 C CA . ALA A 1 125 ? 7.632 -0.138 -2.429 1.00 97.25 125 ALA A CA 1
ATOM 974 C C . ALA A 1 125 ? 6.959 1.241 -2.271 1.00 97.25 125 ALA A C 1
ATOM 976 O O . ALA A 1 125 ? 5.997 1.552 -2.966 1.00 97.25 125 ALA A O 1
ATOM 977 N N . TRP A 1 126 ? 7.466 2.073 -1.357 1.00 97.31 126 TRP A N 1
ATOM 978 C CA . TRP A 1 126 ? 7.003 3.453 -1.176 1.00 97.31 126 TRP A CA 1
ATOM 979 C C . TRP A 1 126 ? 7.306 4.334 -2.393 1.00 97.31 126 TRP A C 1
ATOM 981 O O . TRP A 1 126 ? 6.438 5.097 -2.809 1.00 97.31 126 TRP A O 1
ATOM 991 N N . ASP A 1 127 ? 8.476 4.189 -3.013 1.00 96.19 127 ASP A N 1
ATOM 992 C CA . ASP A 1 127 ? 8.838 4.976 -4.197 1.00 96.19 127 ASP A CA 1
ATOM 993 C C . ASP A 1 127 ? 7.905 4.668 -5.363 1.00 96.19 127 ASP A C 1
ATOM 995 O O . ASP A 1 127 ? 7.462 5.577 -6.060 1.00 96.19 127 ASP A O 1
ATOM 999 N N . LEU A 1 128 ? 7.504 3.403 -5.526 1.00 96.94 128 LEU A N 1
ATOM 1000 C CA . LEU A 1 128 ? 6.479 3.024 -6.498 1.00 96.94 128 LEU A CA 1
ATOM 1001 C C . LEU A 1 128 ? 5.150 3.759 -6.251 1.00 96.94 128 LEU A C 1
ATOM 1003 O O . LEU A 1 128 ? 4.502 4.203 -7.202 1.00 96.94 128 LEU A O 1
ATOM 1007 N N . LEU A 1 129 ? 4.741 3.908 -4.984 1.00 97.94 129 LEU A N 1
ATOM 1008 C CA . LEU A 1 129 ? 3.545 4.678 -4.624 1.00 97.94 129 LEU A CA 1
ATOM 1009 C C . LEU A 1 129 ? 3.707 6.157 -4.984 1.00 97.94 129 LEU A C 1
ATOM 1011 O O . LEU A 1 129 ? 2.751 6.763 -5.472 1.00 97.94 129 LEU A O 1
ATOM 1015 N N . LEU A 1 130 ? 4.904 6.723 -4.803 1.00 97.06 130 LEU A N 1
ATOM 1016 C CA . LEU A 1 130 ? 5.218 8.086 -5.231 1.00 97.06 130 LEU A CA 1
ATOM 1017 C C . LEU A 1 130 ? 5.168 8.224 -6.758 1.00 97.06 130 LEU A C 1
ATOM 1019 O O . LEU A 1 130 ? 4.521 9.143 -7.252 1.00 97.06 130 LEU A O 1
ATOM 1023 N N . LYS A 1 131 ? 5.726 7.273 -7.519 1.00 96.50 131 LYS A N 1
ATOM 1024 C CA . LYS A 1 131 ? 5.623 7.264 -8.990 1.00 96.50 131 LYS A CA 1
ATOM 1025 C C . LYS A 1 131 ? 4.173 7.191 -9.457 1.00 96.50 131 LYS A C 1
ATOM 1027 O O . LYS A 1 131 ? 3.777 7.938 -10.349 1.00 96.50 131 LYS A O 1
ATOM 1032 N N . TYR A 1 132 ? 3.344 6.362 -8.822 1.00 97.56 132 TYR A N 1
ATOM 1033 C CA . TYR A 1 132 ? 1.907 6.342 -9.100 1.00 97.56 132 TYR A CA 1
ATOM 1034 C C . TYR A 1 132 ? 1.238 7.688 -8.771 1.00 97.56 132 TYR A C 1
ATOM 1036 O O . TYR A 1 132 ? 0.418 8.177 -9.550 1.00 97.56 132 TYR A O 1
ATOM 1044 N N . TYR A 1 133 ? 1.577 8.293 -7.632 1.00 97.94 133 TYR A N 1
ATOM 1045 C CA . TYR A 1 133 ? 1.040 9.582 -7.195 1.00 97.94 133 TYR A CA 1
ATOM 1046 C C . TYR A 1 133 ? 1.382 10.716 -8.173 1.00 97.94 133 TYR A C 1
ATOM 1048 O O . TYR A 1 133 ? 0.484 11.457 -8.580 1.00 97.94 133 TYR A O 1
ATOM 1056 N N . GLU A 1 134 ? 2.641 10.795 -8.605 1.00 97.00 134 GLU A N 1
ATOM 1057 C CA . GLU A 1 134 ? 3.130 11.723 -9.633 1.00 97.00 134 GLU A CA 1
ATOM 1058 C C . GLU A 1 134 ? 2.388 11.507 -10.959 1.00 97.00 134 GLU A C 1
ATOM 1060 O O . GLU A 1 134 ? 1.769 12.430 -11.483 1.00 97.00 134 GLU A O 1
ATOM 1065 N N . MET A 1 135 ? 2.326 10.264 -11.454 1.00 96.06 135 MET A N 1
ATOM 1066 C CA . MET A 1 135 ? 1.637 9.916 -12.708 1.00 96.06 135 MET A CA 1
ATOM 1067 C C . MET A 1 135 ? 0.143 10.267 -12.723 1.00 96.06 135 MET A C 1
ATOM 1069 O O . MET A 1 135 ? -0.473 10.334 -13.790 1.00 96.06 135 MET A O 1
ATOM 1073 N N . LYS A 1 136 ? -0.487 10.411 -11.554 1.00 96.25 136 LYS A N 1
ATOM 1074 C CA . LYS A 1 136 ? -1.909 10.750 -11.426 1.00 96.25 136 LYS A CA 1
ATOM 1075 C C . LYS A 1 136 ? -2.151 12.211 -11.041 1.00 96.25 136 LYS A C 1
ATOM 1077 O O . LYS A 1 136 ? -3.302 12.520 -10.724 1.00 96.25 136 LYS A O 1
ATOM 1082 N N . ASN A 1 137 ? -1.136 13.077 -11.110 1.00 96.12 137 ASN A N 1
ATOM 1083 C CA . ASN A 1 137 ? -1.214 14.493 -10.730 1.00 96.12 137 ASN A CA 1
ATOM 1084 C C . ASN A 1 137 ? -1.747 14.656 -9.297 1.00 96.12 137 ASN A C 1
ATOM 1086 O O . ASN A 1 137 ? -2.700 15.393 -9.017 1.00 96.12 137 ASN A O 1
ATOM 1090 N N . GLY A 1 138 ? -1.205 13.841 -8.387 1.00 94.88 138 GLY A N 1
ATOM 1091 C CA . GLY A 1 138 ? -1.671 13.769 -7.010 1.00 94.88 138 GLY A CA 1
ATOM 1092 C C . GLY A 1 138 ? -1.518 15.094 -6.267 1.00 94.88 138 GLY A C 1
ATOM 1093 O O . GLY A 1 138 ? -2.394 15.453 -5.478 1.00 94.88 138 GLY A O 1
ATOM 1094 N N . GLN A 1 139 ? -0.449 15.845 -6.543 1.00 94.00 139 GLN A N 1
ATOM 1095 C CA . GLN A 1 139 ? -0.199 17.135 -5.907 1.00 94.00 139 GLN A CA 1
ATOM 1096 C C . GLN A 1 139 ? -1.258 18.160 -6.311 1.00 94.00 139 GLN A C 1
ATOM 1098 O O . GLN A 1 139 ? -1.872 18.784 -5.447 1.00 94.00 139 GLN A O 1
ATOM 1103 N N . GLU A 1 140 ? -1.527 18.289 -7.605 1.00 93.69 140 GLU A N 1
ATOM 1104 C CA . GLU A 1 140 ? -2.525 19.197 -8.165 1.00 93.69 140 GLU A CA 1
ATOM 1105 C C . GLU A 1 140 ? -3.919 18.858 -7.633 1.00 93.69 140 GLU A C 1
ATOM 1107 O O . GLU A 1 140 ? -4.673 19.741 -7.214 1.00 93.69 140 GLU A O 1
ATOM 1112 N N . TYR A 1 141 ? -4.242 17.563 -7.575 1.00 92.44 141 TYR A N 1
ATOM 1113 C CA . TYR A 1 141 ? -5.491 17.084 -6.995 1.00 92.44 141 TYR A CA 1
ATOM 1114 C C . TYR A 1 141 ? -5.647 17.530 -5.531 1.00 92.44 141 TYR A C 1
ATOM 1116 O O . TYR A 1 141 ? -6.679 18.105 -5.166 1.00 92.44 141 TYR A O 1
ATOM 1124 N N . ASN A 1 142 ? -4.625 17.308 -4.698 1.00 92.56 142 ASN A N 1
ATOM 1125 C CA . ASN A 1 142 ? -4.667 17.639 -3.271 1.00 92.56 142 ASN A CA 1
ATOM 1126 C C . ASN A 1 142 ? -4.571 19.142 -2.983 1.00 92.56 142 ASN A C 1
ATOM 1128 O O . ASN A 1 142 ? -5.082 19.606 -1.964 1.00 92.56 142 ASN A O 1
ATOM 1132 N N . GLN A 1 143 ? -3.968 19.920 -3.879 1.00 92.06 143 GLN A N 1
ATOM 1133 C CA . GLN A 1 143 ? -3.875 21.371 -3.737 1.00 92.06 143 GLN A CA 1
ATOM 1134 C C . GLN A 1 143 ? -5.140 22.108 -4.193 1.00 92.06 143 GLN A C 1
ATOM 1136 O O . GLN A 1 143 ? -5.309 23.277 -3.832 1.00 92.06 143 GLN A O 1
ATOM 1141 N N . SER A 1 144 ? -6.033 21.439 -4.932 1.00 91.75 144 SER A N 1
ATOM 1142 C CA . SER A 1 144 ? -7.260 22.045 -5.450 1.00 91.75 144 SER A CA 1
ATOM 1143 C C . SER A 1 144 ? -8.163 22.611 -4.332 1.00 91.75 144 SER A C 1
ATOM 1145 O O . SER A 1 144 ? -8.317 21.978 -3.279 1.00 91.75 144 SER A O 1
ATOM 1147 N N . PRO A 1 145 ? -8.813 23.778 -4.538 1.00 89.94 145 PRO A N 1
ATOM 1148 C CA . PRO A 1 145 ? -9.672 24.393 -3.520 1.00 89.94 145 PRO A CA 1
ATOM 1149 C C . PRO A 1 145 ? -10.798 23.472 -3.041 1.00 89.94 145 PRO A C 1
ATOM 1151 O O . PRO A 1 145 ? -11.033 23.351 -1.842 1.00 89.94 145 PRO A O 1
ATOM 1154 N N . ALA A 1 146 ? -11.445 22.760 -3.970 1.00 86.44 146 ALA A N 1
ATOM 1155 C CA . ALA A 1 146 ? -12.517 21.819 -3.654 1.00 86.44 146 ALA A CA 1
ATOM 1156 C C . ALA A 1 146 ? -12.040 20.686 -2.731 1.00 86.44 146 ALA A C 1
ATOM 1158 O O . ALA A 1 146 ? -12.764 20.284 -1.820 1.00 86.44 146 ALA A O 1
ATOM 1159 N N . ARG A 1 147 ? -10.810 20.194 -2.931 1.00 88.50 147 ARG A N 1
ATOM 1160 C CA . ARG A 1 147 ? -10.234 19.144 -2.090 1.00 88.50 147 ARG A CA 1
ATOM 1161 C C . ARG A 1 147 ? -9.884 19.657 -0.698 1.00 88.50 147 ARG A C 1
ATOM 1163 O O . ARG A 1 147 ? -10.256 19.003 0.273 1.00 88.50 147 ARG A O 1
ATOM 1170 N N . LYS A 1 148 ? -9.237 20.822 -0.594 1.00 87.88 148 LYS A N 1
ATOM 1171 C CA . LYS A 1 148 ? -8.913 21.442 0.703 1.00 87.88 148 LYS A CA 1
ATOM 1172 C C . LYS A 1 148 ? -10.171 21.708 1.528 1.00 87.88 148 LYS A C 1
ATOM 1174 O O . LYS A 1 148 ? -10.214 21.338 2.693 1.00 87.88 148 LYS A O 1
ATOM 1179 N N . LEU A 1 149 ? -11.216 22.252 0.901 1.00 87.12 149 LEU A N 1
ATOM 1180 C CA . LEU A 1 149 ? -12.512 22.466 1.550 1.00 87.12 149 LEU A CA 1
ATOM 1181 C C . LEU A 1 149 ? -13.135 21.145 2.015 1.00 87.12 149 LEU A C 1
ATOM 1183 O O . LEU A 1 149 ? -13.505 21.017 3.177 1.00 87.12 149 LEU A O 1
ATOM 1187 N N . SER A 1 150 ? -13.200 20.139 1.140 1.00 86.50 150 SER A N 1
ATOM 1188 C CA . SER A 1 150 ? -13.720 18.813 1.498 1.00 86.50 150 SER A CA 1
ATOM 1189 C C . SER A 1 150 ? -12.979 18.189 2.678 1.00 86.50 150 SER A C 1
ATOM 1191 O O . SER A 1 150 ? -13.624 17.611 3.546 1.00 86.50 150 SER A O 1
ATOM 1193 N N . GLN A 1 151 ? -11.655 18.337 2.747 1.00 85.50 151 GLN A N 1
ATOM 1194 C CA . GLN A 1 151 ? -10.865 17.850 3.877 1.00 85.50 151 GLN A CA 1
ATOM 1195 C C . GLN A 1 151 ? -11.167 18.618 5.167 1.00 85.50 151 GLN A C 1
ATOM 1197 O O . GLN A 1 151 ? -11.399 17.984 6.189 1.00 85.50 151 GLN A O 1
ATOM 1202 N N . SER A 1 152 ? -11.224 19.953 5.127 1.00 86.69 152 SER A N 1
ATOM 1203 C CA . SER A 1 152 ? -11.519 20.774 6.312 1.00 86.69 152 SER A CA 1
ATOM 1204 C C . SER A 1 152 ? -12.893 20.483 6.920 1.00 86.69 152 SER A C 1
ATOM 1206 O O . SER A 1 152 ? -13.049 20.536 8.136 1.00 86.69 152 SER A O 1
ATOM 1208 N N . PHE A 1 153 ? -13.879 20.153 6.085 1.00 85.75 153 PHE A N 1
ATOM 1209 C CA . PHE A 1 153 ? -15.250 19.862 6.513 1.00 85.75 153 PHE A CA 1
ATOM 1210 C C . PHE A 1 153 ? -15.576 18.361 6.569 1.00 85.75 153 PHE A C 1
ATOM 1212 O O . PHE A 1 153 ? -16.737 18.012 6.758 1.00 85.75 153 PHE A O 1
ATOM 1219 N N . HIS A 1 154 ? -14.584 17.477 6.403 1.00 82.06 154 HIS A N 1
ATOM 1220 C CA . HIS A 1 154 ? -14.758 16.015 6.400 1.00 82.06 154 HIS A CA 1
ATOM 1221 C C . HIS A 1 154 ? -15.879 15.528 5.460 1.00 82.06 154 HIS A C 1
ATOM 1223 O O . HIS A 1 154 ? -16.644 14.624 5.783 1.00 82.06 154 HIS A O 1
ATOM 1229 N N . LEU A 1 155 ? -15.997 16.147 4.282 1.00 83.50 155 LEU A N 1
ATOM 1230 C CA . LEU A 1 155 ? -17.055 15.830 3.322 1.00 83.50 155 LEU A CA 1
ATOM 1231 C C . LEU A 1 155 ? -16.713 14.562 2.539 1.00 83.50 155 LEU A C 1
ATOM 1233 O O . LEU A 1 155 ? -15.669 14.502 1.890 1.00 83.50 155 LEU A O 1
ATOM 1237 N N . GLU A 1 156 ? -17.640 13.605 2.500 1.00 76.38 156 GLU A N 1
ATOM 1238 C CA . GLU A 1 156 ? -17.539 12.381 1.684 1.00 76.38 156 GLU A CA 1
ATOM 1239 C C . GLU A 1 156 ? -17.924 12.595 0.207 1.00 76.38 156 GLU A C 1
ATOM 1241 O O . GLU A 1 156 ? -17.766 11.706 -0.636 1.00 76.38 156 GLU A O 1
ATOM 1246 N N . ILE A 1 157 ? -18.423 13.791 -0.124 1.00 76.00 157 ILE A N 1
ATOM 1247 C CA . ILE A 1 157 ? -18.929 14.168 -1.445 1.00 76.00 157 ILE A CA 1
ATOM 1248 C C . ILE A 1 157 ? -18.258 15.474 -1.874 1.00 76.00 157 ILE A C 1
ATOM 1250 O O . ILE A 1 157 ? -18.268 16.461 -1.140 1.00 76.00 157 ILE A O 1
ATOM 1254 N N . VAL A 1 158 ? -17.708 15.502 -3.090 1.00 74.50 158 VAL A N 1
ATOM 1255 C CA . VAL A 1 158 ? -17.095 16.702 -3.682 1.00 74.50 158 VAL A CA 1
ATOM 1256 C C . VAL A 1 158 ? -17.714 16.949 -5.048 1.00 74.50 158 VAL A C 1
ATOM 1258 O O . VAL A 1 158 ? -17.680 16.081 -5.919 1.00 74.50 158 VAL A O 1
ATOM 1261 N N . GLY A 1 159 ? -18.310 18.129 -5.240 1.00 69.69 159 GLY A N 1
ATOM 1262 C CA . GLY A 1 159 ? -18.973 18.478 -6.501 1.00 69.69 159 GLY A CA 1
ATOM 1263 C C . GLY A 1 159 ? -20.147 17.553 -6.851 1.00 69.69 159 GLY A C 1
ATOM 1264 O O . GLY A 1 159 ? -20.321 17.200 -8.014 1.00 69.69 159 GLY A O 1
ATOM 1265 N N . GLY A 1 160 ? -20.905 17.100 -5.845 1.00 74.88 160 GLY A N 1
ATOM 1266 C CA . GLY A 1 160 ? -22.077 16.233 -6.028 1.00 74.88 160 GLY A CA 1
ATOM 1267 C C . GLY A 1 160 ? -21.765 14.769 -6.359 1.00 74.88 160 GLY A C 1
ATOM 1268 O O . GLY A 1 160 ? -22.685 14.009 -6.647 1.00 74.88 160 GLY A O 1
ATOM 1269 N N . LYS A 1 161 ? -20.491 14.352 -6.321 1.00 81.94 161 LYS A N 1
ATOM 1270 C CA . LYS A 1 161 ? -20.075 12.956 -6.527 1.00 81.94 161 LYS A CA 1
ATOM 1271 C C . LYS A 1 161 ? -19.374 12.403 -5.283 1.00 81.94 161 LYS A C 1
ATOM 1273 O O . LYS A 1 161 ? -18.606 13.143 -4.660 1.00 81.94 161 LYS A O 1
ATOM 1278 N N . PRO A 1 162 ? -19.601 11.125 -4.928 1.00 84.50 162 PRO A N 1
ATOM 1279 C CA . PRO A 1 162 ? -18.884 10.493 -3.828 1.00 84.50 162 PRO A CA 1
ATOM 1280 C C . PRO A 1 162 ? -17.387 10.429 -4.139 1.00 84.50 162 PRO A C 1
ATOM 1282 O O . PRO A 1 162 ? -16.987 10.253 -5.297 1.00 84.50 162 PRO A O 1
ATOM 1285 N N . ILE A 1 163 ? -16.556 10.561 -3.106 1.00 85.75 163 ILE A N 1
ATOM 1286 C CA . ILE A 1 163 ? -15.105 10.450 -3.256 1.00 85.75 163 ILE A CA 1
ATOM 1287 C C . ILE A 1 163 ? -14.750 9.030 -3.708 1.00 85.75 163 ILE A C 1
ATOM 1289 O O . ILE A 1 163 ? -15.047 8.033 -3.054 1.00 85.75 163 ILE A O 1
ATOM 1293 N N . THR A 1 164 ? -14.071 8.942 -4.845 1.00 92.50 164 THR A N 1
ATOM 1294 C CA . THR A 1 164 ? -13.636 7.671 -5.431 1.00 92.50 164 THR A CA 1
ATOM 1295 C C . THR A 1 164 ? -12.439 7.079 -4.684 1.00 92.50 164 THR A C 1
ATOM 1297 O O . THR A 1 164 ? -11.629 7.796 -4.097 1.00 92.50 164 THR A O 1
ATOM 1300 N N . SER A 1 165 ? -12.219 5.768 -4.798 1.00 93.31 165 SER A N 1
ATOM 1301 C CA . SER A 1 165 ? -11.056 5.113 -4.177 1.00 93.31 165 SER A CA 1
ATOM 1302 C C . SER A 1 165 ? -9.714 5.615 -4.711 1.00 93.31 165 SER A C 1
ATOM 1304 O O . SER A 1 165 ? -8.728 5.633 -3.980 1.00 93.31 165 SER A O 1
ATOM 1306 N N . LYS A 1 166 ? -9.668 6.082 -5.969 1.00 94.81 166 LYS A N 1
ATOM 1307 C CA . LYS A 1 166 ? -8.491 6.774 -6.519 1.00 94.81 166 LYS A CA 1
ATOM 1308 C C . LYS A 1 166 ? -8.222 8.068 -5.752 1.00 94.81 166 LYS A C 1
ATOM 1310 O O . LYS A 1 166 ? -7.085 8.350 -5.398 1.00 94.81 166 LYS A O 1
ATOM 1315 N N . GLN A 1 167 ? -9.263 8.851 -5.505 1.00 93.81 167 GLN A N 1
ATOM 1316 C CA . GLN A 1 167 ? -9.165 10.119 -4.792 1.00 93.81 167 GLN A CA 1
ATOM 1317 C C . GLN A 1 167 ? -8.786 9.931 -3.320 1.00 93.81 167 GLN A C 1
ATOM 1319 O O . GLN A 1 167 ? -7.963 10.698 -2.819 1.00 93.81 167 GLN A O 1
ATOM 1324 N N . THR A 1 168 ? -9.320 8.908 -2.639 1.00 94.88 168 THR A N 1
ATOM 1325 C CA . THR A 1 168 ? -8.883 8.587 -1.270 1.00 94.88 168 THR A CA 1
ATOM 1326 C C . THR A 1 168 ? -7.426 8.138 -1.250 1.00 94.88 168 THR A C 1
ATOM 1328 O O . THR A 1 168 ? -6.672 8.648 -0.437 1.00 94.88 168 THR A O 1
ATOM 1331 N N . LEU A 1 169 ? -6.997 7.289 -2.194 1.00 97.25 169 LEU A N 1
ATOM 1332 C CA . LEU A 1 169 ? -5.601 6.856 -2.319 1.00 97.25 169 LEU A CA 1
ATOM 1333 C C . LEU A 1 169 ? -4.639 8.045 -2.488 1.00 97.25 169 LEU A C 1
ATOM 1335 O O . LEU A 1 169 ? -3.658 8.156 -1.756 1.00 97.25 169 LEU A O 1
ATOM 1339 N N . LEU A 1 170 ? -4.935 8.963 -3.416 1.00 96.56 170 LEU A N 1
ATOM 1340 C CA . LEU A 1 170 ? -4.118 10.168 -3.618 1.00 96.56 170 LEU A CA 1
ATOM 1341 C C . LEU A 1 170 ? -4.121 11.074 -2.381 1.00 96.56 170 LEU A C 1
ATOM 1343 O O . LEU A 1 170 ? -3.094 11.658 -2.046 1.00 96.56 170 LEU A O 1
ATOM 1347 N N . GLY A 1 171 ? -5.256 11.184 -1.690 1.00 94.81 171 GLY A N 1
ATOM 1348 C CA . GLY A 1 171 ? -5.348 11.898 -0.420 1.00 94.81 171 GLY A CA 1
ATOM 1349 C C . GLY A 1 171 ? -4.441 11.300 0.650 1.00 94.81 171 GLY A C 1
ATOM 1350 O O . GLY A 1 171 ? -3.657 12.019 1.261 1.00 94.81 171 GLY A O 1
ATOM 1351 N N . THR A 1 172 ? -4.510 9.984 0.835 1.00 95.94 172 THR A N 1
ATOM 1352 C CA . THR A 1 172 ? -3.725 9.253 1.831 1.00 95.94 172 THR A CA 1
ATOM 1353 C C . THR A 1 172 ? -2.228 9.361 1.569 1.00 95.94 172 THR A C 1
ATOM 1355 O O . THR A 1 172 ? -1.480 9.670 2.494 1.00 95.94 172 THR A O 1
ATOM 1358 N N . ILE A 1 173 ? -1.778 9.182 0.321 1.00 96.94 173 ILE A N 1
ATOM 1359 C CA . ILE A 1 173 ? -0.358 9.352 -0.028 1.00 96.94 173 ILE A CA 1
ATOM 1360 C C . ILE A 1 173 ? 0.106 10.778 0.310 1.00 96.94 173 ILE A C 1
ATOM 1362 O O . ILE A 1 173 ? 1.135 10.944 0.961 1.00 96.94 173 ILE A O 1
ATOM 1366 N N . ASN A 1 174 ? -0.681 11.804 -0.032 1.00 95.62 174 ASN A N 1
ATOM 1367 C CA . ASN A 1 174 ? -0.353 13.196 0.289 1.00 95.62 174 ASN A CA 1
ATOM 1368 C C . ASN A 1 174 ? -0.283 13.472 1.799 1.00 95.62 174 ASN A C 1
ATOM 1370 O O . ASN A 1 174 ? 0.607 14.198 2.247 1.00 95.62 174 ASN A O 1
ATOM 1374 N N . THR A 1 175 ? -1.187 12.891 2.592 1.00 93.38 175 THR A N 1
ATOM 1375 C CA . THR A 1 175 ? -1.146 12.991 4.060 1.00 93.38 175 THR A CA 1
ATOM 1376 C C . THR A 1 175 ? 0.148 12.402 4.610 1.00 93.38 175 THR A C 1
ATOM 1378 O O . THR A 1 175 ? 0.809 13.032 5.437 1.00 93.38 175 THR A O 1
ATOM 1381 N N . ILE A 1 176 ? 0.558 11.228 4.125 1.00 94.69 176 ILE A N 1
ATOM 1382 C CA . ILE A 1 176 ? 1.796 10.581 4.573 1.00 94.69 176 ILE A CA 1
ATOM 1383 C C . ILE A 1 176 ? 3.011 11.421 4.170 1.00 94.69 176 ILE A C 1
ATOM 1385 O O . ILE A 1 176 ? 3.854 11.678 5.023 1.00 94.69 176 ILE A O 1
ATOM 1389 N N . ILE A 1 177 ? 3.081 11.917 2.928 1.00 93.88 177 ILE A N 1
ATOM 1390 C CA . ILE A 1 177 ? 4.154 12.830 2.490 1.00 93.88 177 ILE A CA 1
ATOM 1391 C C . ILE A 1 177 ? 4.232 14.038 3.438 1.00 93.88 177 ILE A C 1
ATOM 1393 O O . ILE A 1 177 ? 5.281 14.333 4.006 1.00 93.88 177 ILE A O 1
ATOM 1397 N N . SER A 1 178 ? 3.099 14.696 3.689 1.00 90.31 178 SER A N 1
ATOM 1398 C CA . SER A 1 178 ? 3.048 15.916 4.505 1.00 90.31 178 SER A CA 1
ATOM 1399 C C . SER A 1 178 ? 3.480 15.683 5.959 1.00 90.31 178 SER A C 1
ATOM 1401 O O . SER A 1 178 ? 4.146 16.529 6.551 1.00 90.31 178 SER A O 1
ATOM 1403 N N . THR A 1 179 ? 3.130 14.532 6.536 1.00 86.81 179 THR A N 1
ATOM 1404 C CA . THR A 1 179 ? 3.398 14.207 7.950 1.00 86.81 179 THR A CA 1
ATOM 1405 C C . THR A 1 179 ? 4.774 13.578 8.178 1.00 86.81 179 THR A C 1
ATOM 1407 O O . THR A 1 179 ? 5.427 13.864 9.180 1.00 86.81 179 THR A O 1
ATOM 1410 N N . HIS A 1 180 ? 5.248 12.735 7.258 1.00 88.19 180 HIS A N 1
ATOM 1411 C CA . HIS A 1 180 ? 6.454 11.924 7.443 1.00 88.19 180 HIS A CA 1
ATOM 1412 C C . HIS A 1 180 ? 7.692 12.510 6.753 1.00 88.19 180 HIS A C 1
ATOM 1414 O O . HIS A 1 180 ? 8.800 12.397 7.292 1.00 88.19 180 HIS A O 1
ATOM 1420 N N . THR A 1 181 ? 7.539 13.167 5.598 1.00 83.94 181 THR A N 1
ATOM 1421 C CA . THR A 1 181 ? 8.686 13.669 4.824 1.00 83.94 181 THR A CA 1
ATOM 1422 C C . THR A 1 181 ? 9.386 14.821 5.541 1.00 83.94 181 THR A C 1
ATOM 1424 O O . THR A 1 181 ? 10.614 14.824 5.638 1.00 83.94 181 THR A O 1
ATOM 1427 N N . HIS A 1 182 ? 8.637 15.742 6.160 1.00 78.88 182 HIS A N 1
ATOM 1428 C CA . HIS A 1 182 ? 9.226 16.848 6.932 1.00 78.88 182 HIS A CA 1
ATOM 1429 C C . HIS A 1 182 ? 10.059 16.355 8.132 1.00 78.88 182 HIS A C 1
ATOM 1431 O O . HIS A 1 182 ? 10.988 17.023 8.587 1.00 78.88 182 HIS A O 1
ATOM 1437 N N . LEU A 1 183 ? 9.757 15.158 8.636 1.00 79.12 183 LEU A N 1
ATOM 1438 C CA . LEU A 1 183 ? 10.461 14.526 9.751 1.00 79.12 183 LEU A CA 1
ATOM 1439 C C . LEU A 1 183 ? 11.534 13.528 9.295 1.00 79.12 183 LEU A C 1
ATOM 1441 O O . LEU A 1 183 ? 11.997 12.737 10.125 1.00 79.12 183 LEU A O 1
ATOM 1445 N N . LYS A 1 184 ? 11.900 13.540 8.002 1.00 79.12 184 LYS A N 1
ATOM 1446 C CA . LYS A 1 184 ? 12.907 12.665 7.371 1.00 79.12 184 LYS A CA 1
ATOM 1447 C C . LYS A 1 184 ? 12.730 11.187 7.735 1.00 79.12 184 LYS A C 1
ATOM 1449 O O . LYS A 1 184 ? 13.699 10.478 8.003 1.00 79.12 184 LYS A O 1
ATOM 1454 N N . ARG A 1 185 ? 11.478 10.725 7.820 1.00 86.06 185 ARG A N 1
ATOM 1455 C CA . ARG A 1 185 ? 11.185 9.315 8.108 1.00 86.06 185 ARG A CA 1
ATOM 1456 C C . ARG A 1 185 ? 11.695 8.431 6.968 1.00 86.06 185 ARG A C 1
ATOM 1458 O O . ARG A 1 185 ? 11.728 8.863 5.822 1.00 86.06 185 ARG A O 1
ATOM 1465 N N . SER A 1 186 ? 12.055 7.184 7.266 1.00 92.31 186 SER A N 1
ATOM 1466 C CA . SER A 1 186 ? 12.445 6.224 6.226 1.00 92.31 186 SER A CA 1
ATOM 1467 C C . SER A 1 186 ? 11.265 5.870 5.316 1.00 92.31 186 SER A C 1
ATOM 1469 O O . SER A 1 186 ? 10.106 5.947 5.731 1.00 92.31 186 SER A O 1
ATOM 1471 N N . GLU A 1 187 ? 11.540 5.429 4.091 1.00 93.56 187 GLU A N 1
ATOM 1472 C CA . GLU A 1 187 ? 10.521 4.907 3.163 1.00 93.56 187 GLU A CA 1
ATOM 1473 C C . GLU A 1 187 ? 9.724 3.756 3.790 1.00 93.56 187 GLU A C 1
ATOM 1475 O O . GLU A 1 187 ? 8.510 3.655 3.638 1.00 93.56 187 GLU A O 1
ATOM 1480 N N . ASP A 1 188 ? 10.397 2.949 4.607 1.00 94.81 188 ASP A N 1
ATOM 1481 C CA . ASP A 1 188 ? 9.812 1.871 5.395 1.00 94.81 188 ASP A CA 1
ATOM 1482 C C . ASP A 1 188 ? 8.754 2.370 6.395 1.00 94.81 188 ASP A C 1
ATOM 1484 O O . ASP A 1 188 ? 7.736 1.718 6.633 1.00 94.81 188 ASP A O 1
ATOM 1488 N N . ALA A 1 189 ? 8.983 3.536 7.005 1.00 94.25 189 ALA A N 1
ATOM 1489 C CA . ALA A 1 189 ? 8.024 4.161 7.907 1.00 94.25 189 ALA A CA 1
ATOM 1490 C C . ALA A 1 189 ? 6.816 4.723 7.145 1.00 94.25 189 ALA A C 1
ATOM 1492 O O . ALA A 1 189 ? 5.687 4.520 7.595 1.00 94.25 189 ALA A O 1
ATOM 1493 N N . HIS A 1 190 ? 7.045 5.349 5.986 1.00 95.75 190 HIS A N 1
ATOM 1494 C CA . HIS A 1 190 ? 5.970 5.821 5.109 1.00 95.75 190 HIS A CA 1
ATOM 1495 C C . HIS A 1 190 ? 5.102 4.649 4.626 1.00 95.75 190 HIS A C 1
ATOM 1497 O O . HIS A 1 190 ? 3.877 4.701 4.716 1.00 95.75 190 HIS A O 1
ATOM 1503 N N . PHE A 1 191 ? 5.726 3.548 4.196 1.00 97.56 191 PHE A N 1
ATOM 1504 C CA . PHE A 1 191 ? 5.010 2.359 3.740 1.00 97.56 191 PHE A CA 1
ATOM 1505 C C . PHE A 1 191 ? 4.197 1.700 4.862 1.00 97.56 191 PHE A C 1
ATOM 1507 O O . PHE A 1 191 ? 3.047 1.319 4.655 1.00 97.56 191 PHE A O 1
ATOM 1514 N N . LYS A 1 192 ? 4.735 1.618 6.085 1.00 96.75 192 LYS A N 1
ATOM 1515 C CA . LYS A 1 192 ? 3.971 1.120 7.244 1.00 96.75 192 LYS A CA 1
ATOM 1516 C C . LYS A 1 192 ? 2.765 2.003 7.559 1.00 96.75 192 LYS A C 1
ATOM 1518 O O . LYS A 1 192 ? 1.693 1.467 7.824 1.00 96.75 192 LYS A O 1
ATOM 1523 N N . ALA A 1 193 ? 2.922 3.327 7.514 1.00 96.06 193 ALA A N 1
ATOM 1524 C CA . ALA A 1 193 ? 1.805 4.257 7.689 1.00 96.06 193 ALA A CA 1
ATOM 1525 C C . ALA A 1 193 ? 0.740 4.062 6.598 1.00 96.06 193 ALA A C 1
ATOM 1527 O O . ALA A 1 193 ? -0.448 3.988 6.905 1.00 96.06 193 ALA A O 1
ATOM 1528 N N . PHE A 1 194 ? 1.166 3.871 5.346 1.00 97.94 194 PHE A N 1
ATOM 1529 C CA . PHE A 1 194 ? 0.273 3.565 4.230 1.00 97.94 194 PHE A CA 1
ATOM 1530 C C . PHE A 1 194 ? -0.549 2.299 4.465 1.00 97.94 194 PHE A C 1
ATOM 1532 O O . PHE A 1 194 ? -1.769 2.338 4.321 1.00 97.94 194 PHE A O 1
ATOM 1539 N N . VAL A 1 195 ? 0.089 1.197 4.869 1.00 97.88 195 VAL A N 1
ATOM 1540 C CA . VAL A 1 195 ? -0.613 -0.065 5.151 1.00 97.88 195 VAL A CA 1
ATOM 1541 C C . VAL A 1 195 ? -1.616 0.108 6.295 1.00 97.88 195 VAL A C 1
ATOM 1543 O O . VAL A 1 195 ? -2.751 -0.345 6.166 1.00 97.88 195 VAL A O 1
ATOM 1546 N N . CYS A 1 196 ? -1.247 0.804 7.378 1.00 96.25 196 CYS A N 1
ATOM 1547 C CA . CYS A 1 196 ? -2.167 1.096 8.482 1.00 96.25 196 CYS A CA 1
ATOM 1548 C C . CYS A 1 196 ? -3.389 1.908 8.019 1.00 96.25 196 CYS A C 1
ATOM 1550 O O . CYS A 1 196 ? -4.518 1.503 8.286 1.00 96.25 196 CYS A O 1
ATOM 1552 N N . LEU A 1 197 ? -3.185 3.003 7.277 1.00 95.50 197 LEU A N 1
ATOM 1553 C CA . LEU A 1 197 ? -4.279 3.845 6.772 1.00 95.50 197 LEU A CA 1
ATOM 1554 C C . LEU A 1 197 ? -5.182 3.092 5.793 1.00 95.50 197 LEU A C 1
ATOM 1556 O O . LEU A 1 197 ? -6.403 3.204 5.858 1.00 95.50 197 LEU A O 1
ATOM 1560 N N . ALA A 1 198 ? -4.596 2.284 4.913 1.00 96.69 198 ALA A N 1
ATOM 1561 C CA . ALA A 1 198 ? -5.343 1.493 3.946 1.00 96.69 198 ALA A CA 1
ATOM 1562 C C . ALA A 1 198 ? -6.205 0.402 4.602 1.00 96.69 198 ALA A C 1
ATOM 1564 O O . ALA A 1 198 ? -7.286 0.092 4.096 1.00 96.69 198 ALA A O 1
ATOM 1565 N N . LEU A 1 199 ? -5.739 -0.177 5.714 1.00 95.88 199 LEU A N 1
ATOM 1566 C CA . LEU A 1 199 ? -6.507 -1.128 6.520 1.00 95.88 199 LEU A CA 1
ATOM 1567 C C . LEU A 1 199 ? -7.620 -0.433 7.309 1.00 95.88 199 LEU A C 1
ATOM 1569 O O . LEU A 1 199 ? -8.745 -0.921 7.292 1.00 95.88 199 LEU A O 1
ATOM 1573 N N . ASN A 1 200 ? -7.348 0.725 7.918 1.00 93.88 200 ASN A N 1
ATOM 1574 C CA . ASN A 1 200 ? -8.373 1.527 8.603 1.00 93.88 200 ASN A CA 1
ATOM 1575 C C . ASN A 1 200 ? -9.521 1.911 7.649 1.00 93.88 200 ASN A C 1
ATOM 1577 O O . ASN A 1 200 ? -10.689 1.851 8.017 1.00 93.88 200 ASN A O 1
ATOM 1581 N N . GLU A 1 201 ? -9.194 2.233 6.396 1.00 92.06 201 GLU A N 1
ATOM 1582 C CA . GLU A 1 201 ? -10.158 2.549 5.333 1.00 92.06 201 GLU A CA 1
ATOM 1583 C C . GLU A 1 201 ? -10.796 1.313 4.676 1.00 92.06 201 GLU A C 1
ATOM 1585 O O . GLU A 1 201 ? -11.654 1.462 3.806 1.00 92.06 201 GLU A O 1
ATOM 1590 N N . SER A 1 202 ? -10.368 0.095 5.032 1.00 94.69 202 SER A N 1
ATOM 1591 C CA . SER A 1 202 ? -10.781 -1.163 4.380 1.00 94.69 202 SER A CA 1
ATOM 1592 C C . SER A 1 202 ? -10.559 -1.173 2.857 1.00 94.69 202 SER A C 1
ATOM 1594 O O . SER A 1 202 ? -11.281 -1.826 2.103 1.00 94.69 202 SER A O 1
ATOM 1596 N N . LYS A 1 203 ? -9.546 -0.439 2.377 1.00 95.62 203 LYS A N 1
ATOM 1597 C CA . LYS A 1 203 ? -9.277 -0.209 0.945 1.00 95.62 203 LYS A CA 1
ATOM 1598 C C . LYS A 1 203 ? -7.935 -0.755 0.467 1.00 95.62 203 LYS A C 1
ATOM 1600 O O . LYS A 1 203 ? -7.608 -0.561 -0.701 1.00 95.62 203 LYS A O 1
ATOM 1605 N N . LEU A 1 204 ? -7.171 -1.459 1.308 1.00 96.62 204 LEU A N 1
ATOM 1606 C CA . LEU A 1 204 ? -5.833 -1.960 0.958 1.00 96.62 204 LEU A CA 1
ATOM 1607 C C . LEU A 1 204 ? -5.802 -2.724 -0.374 1.00 96.62 204 LEU A C 1
ATOM 1609 O O . LEU A 1 204 ? -5.078 -2.317 -1.284 1.00 96.62 204 LEU A O 1
ATOM 1613 N N . SER A 1 205 ? -6.627 -3.761 -0.541 1.00 95.69 205 SER A N 1
ATOM 1614 C CA . SER A 1 205 ? -6.698 -4.511 -1.804 1.00 95.69 205 SER A CA 1
ATOM 1615 C C . SER A 1 205 ? -7.106 -3.625 -2.979 1.00 95.69 205 SER A C 1
ATOM 1617 O O . SER A 1 205 ? -6.509 -3.686 -4.052 1.00 95.69 205 SER A O 1
ATOM 1619 N N . GLN A 1 206 ? -8.103 -2.758 -2.780 1.00 95.75 206 GLN A N 1
ATOM 1620 C CA . GLN A 1 206 ? -8.619 -1.881 -3.828 1.00 95.75 206 GLN A CA 1
ATOM 1621 C C . GLN A 1 206 ? -7.574 -0.860 -4.293 1.00 95.75 206 GLN A C 1
ATOM 1623 O O . GLN A 1 206 ? -7.470 -0.580 -5.487 1.00 95.75 206 GLN A O 1
ATOM 1628 N N . TRP A 1 207 ? -6.790 -0.304 -3.373 1.00 97.75 207 TRP A N 1
ATOM 1629 C CA . TRP A 1 207 ? -5.729 0.646 -3.683 1.00 97.75 207 TRP A CA 1
ATOM 1630 C C . TRP A 1 207 ? -4.562 -0.025 -4.398 1.00 97.75 207 TRP A C 1
ATOM 1632 O O . TRP A 1 207 ? -4.145 0.473 -5.443 1.00 97.75 207 TRP A O 1
ATOM 1642 N N . LEU A 1 208 ? -4.099 -1.184 -3.916 1.00 97.75 208 LEU A N 1
ATOM 1643 C CA . LEU A 1 208 ? -3.070 -1.971 -4.607 1.00 97.75 208 LEU A CA 1
ATOM 1644 C C . LEU A 1 208 ? -3.509 -2.340 -6.028 1.00 97.75 208 LEU A C 1
ATOM 1646 O O . LEU A 1 208 ? -2.733 -2.206 -6.971 1.00 97.75 208 LEU A O 1
ATOM 1650 N N . LYS A 1 209 ? -4.785 -2.693 -6.212 1.00 96.31 209 LYS A N 1
ATOM 1651 C CA . LYS A 1 209 ? -5.367 -2.957 -7.532 1.00 96.31 209 LYS A CA 1
ATOM 1652 C C . LYS A 1 209 ? -5.279 -1.758 -8.473 1.00 96.31 209 LYS A C 1
ATOM 1654 O O . LYS A 1 209 ? -4.982 -1.936 -9.650 1.00 96.31 209 LYS A O 1
ATOM 1659 N N . LEU A 1 210 ? -5.545 -0.542 -7.989 1.00 97.12 210 LEU A N 1
ATOM 1660 C CA . LEU A 1 210 ? -5.428 0.679 -8.801 1.00 97.12 210 LEU A CA 1
ATOM 1661 C C . LEU A 1 210 ? -3.983 0.922 -9.259 1.00 97.12 210 LEU A C 1
ATOM 1663 O O . LEU A 1 210 ? -3.759 1.341 -10.397 1.00 97.12 210 LEU A O 1
ATOM 1667 N N . ILE A 1 211 ? -3.022 0.636 -8.381 1.00 97.56 211 ILE A N 1
ATOM 1668 C CA . ILE A 1 211 ? -1.591 0.789 -8.652 1.00 97.56 211 ILE A CA 1
ATOM 1669 C C . ILE A 1 211 ? -1.147 -0.250 -9.688 1.00 97.56 211 ILE A C 1
ATOM 1671 O O . ILE A 1 211 ? -0.712 0.127 -10.774 1.00 97.56 211 ILE A O 1
ATOM 1675 N N . PHE A 1 212 ? -1.346 -1.544 -9.415 1.00 96.75 212 PHE A N 1
ATOM 1676 C CA . PHE A 1 212 ? -0.851 -2.630 -10.272 1.00 96.75 212 PHE A CA 1
ATOM 1677 C C . PHE A 1 212 ? -1.608 -2.791 -11.594 1.00 96.75 212 PHE A C 1
ATOM 1679 O O . PHE A 1 212 ? -1.069 -3.361 -12.533 1.00 96.75 212 PHE A O 1
ATOM 1686 N N . ARG A 1 213 ? -2.823 -2.241 -11.726 1.00 95.88 213 ARG A N 1
ATOM 1687 C CA . ARG A 1 213 ? -3.517 -2.157 -13.028 1.00 95.88 213 ARG A CA 1
ATOM 1688 C C . ARG A 1 213 ? -3.081 -0.976 -13.890 1.00 95.88 213 ARG A C 1
ATOM 1690 O O . ARG A 1 213 ? -3.551 -0.842 -15.019 1.00 95.88 213 ARG A O 1
ATOM 1697 N N . THR A 1 214 ? -2.220 -0.095 -13.388 1.00 96.56 214 THR A N 1
ATOM 1698 C CA . THR A 1 214 ? -1.643 0.965 -14.216 1.00 96.56 214 THR A CA 1
ATOM 1699 C C . THR A 1 214 ? -0.501 0.373 -15.036 1.00 96.56 214 THR A C 1
ATOM 1701 O O . THR A 1 214 ? 0.633 0.346 -14.576 1.00 96.56 214 THR A O 1
ATOM 1704 N N . GLN A 1 215 ? -0.802 -0.086 -16.255 1.00 95.31 215 GLN A N 1
ATOM 1705 C CA . GLN A 1 215 ? 0.153 -0.817 -17.101 1.00 95.31 215 GLN A CA 1
ATOM 1706 C C . GLN A 1 215 ? 1.475 -0.063 -17.295 1.00 95.31 215 GLN A C 1
ATOM 1708 O O . GLN A 1 215 ? 2.532 -0.614 -17.037 1.00 95.31 215 GLN A O 1
ATOM 1713 N N . THR A 1 216 ? 1.419 1.237 -17.598 1.00 95.38 216 THR A N 1
ATOM 1714 C CA . THR A 1 216 ? 2.614 2.086 -17.737 1.00 95.38 216 THR A CA 1
ATOM 1715 C C . THR A 1 216 ? 3.491 2.113 -16.482 1.00 95.38 216 THR A C 1
ATOM 1717 O O . THR A 1 216 ? 4.699 2.275 -16.583 1.00 95.38 216 THR A O 1
ATOM 1720 N N . LEU A 1 217 ? 2.906 1.976 -15.288 1.00 95.06 217 LEU A N 1
ATOM 1721 C CA . LEU A 1 217 ? 3.677 1.895 -14.048 1.00 95.06 217 LEU A CA 1
ATOM 1722 C C . LEU A 1 217 ? 4.379 0.534 -13.948 1.00 95.06 217 LEU A C 1
ATOM 1724 O O . LEU A 1 217 ? 5.550 0.475 -13.593 1.00 95.06 217 LEU A O 1
ATOM 1728 N N . VAL A 1 218 ? 3.673 -0.549 -14.280 1.00 95.75 218 VAL A N 1
ATOM 1729 C CA . VAL A 1 218 ? 4.244 -1.900 -14.254 1.00 95.75 218 VAL A CA 1
ATOM 1730 C C . VAL A 1 218 ? 5.370 -2.025 -15.280 1.00 95.75 218 VAL A C 1
ATOM 1732 O O . VAL A 1 218 ? 6.478 -2.387 -14.904 1.00 95.75 218 VAL A O 1
ATOM 1735 N N . ASP A 1 219 ? 5.127 -1.619 -16.524 1.00 93.88 219 ASP A N 1
ATOM 1736 C CA . ASP A 1 219 ? 6.092 -1.720 -17.626 1.00 93.88 219 ASP A CA 1
ATOM 1737 C C . ASP A 1 219 ? 7.385 -0.931 -17.368 1.00 93.88 219 ASP A C 1
ATOM 1739 O O . ASP A 1 219 ? 8.463 -1.341 -17.788 1.00 93.88 219 ASP A O 1
ATOM 1743 N N . ASN A 1 220 ? 7.292 0.211 -16.679 1.00 93.00 220 ASN A N 1
ATOM 1744 C CA . ASN A 1 220 ? 8.446 1.082 -16.451 1.00 93.00 220 ASN A CA 1
ATOM 1745 C C . ASN A 1 220 ? 9.306 0.669 -15.251 1.00 93.00 220 ASN A C 1
ATOM 1747 O O . ASN A 1 220 ? 10.488 1.010 -15.214 1.00 93.00 220 ASN A O 1
ATOM 1751 N N . PHE A 1 221 ? 8.719 0.002 -14.253 1.00 94.31 221 PHE A N 1
ATOM 1752 C CA . PHE A 1 221 ? 9.372 -0.206 -12.955 1.00 94.31 221 PHE A CA 1
ATOM 1753 C C . PHE A 1 221 ? 9.499 -1.675 -12.547 1.00 94.31 221 PHE A C 1
ATOM 1755 O O . PHE A 1 221 ? 10.234 -1.974 -11.609 1.00 94.31 221 PHE A O 1
ATOM 1762 N N . TYR A 1 222 ? 8.833 -2.607 -13.227 1.00 94.00 222 TYR A N 1
ATOM 1763 C CA . TYR A 1 222 ? 8.936 -4.030 -12.925 1.00 94.00 222 TYR A CA 1
ATOM 1764 C C . TYR A 1 222 ? 9.667 -4.804 -14.013 1.00 94.00 222 TYR A C 1
ATOM 1766 O O . TYR A 1 222 ? 9.461 -4.615 -15.204 1.00 94.00 222 TYR A O 1
ATOM 1774 N N . GLN A 1 223 ? 10.486 -5.752 -13.575 1.00 92.06 223 GLN A N 1
ATOM 1775 C CA . GLN A 1 223 ? 11.051 -6.778 -14.439 1.00 92.06 223 GLN A CA 1
ATOM 1776 C C . GLN A 1 223 ? 9.977 -7.803 -14.830 1.00 92.06 223 GLN A C 1
ATOM 1778 O O . GLN A 1 223 ? 9.131 -8.159 -14.006 1.00 92.06 223 GLN A O 1
ATOM 1783 N N . ASP A 1 224 ? 10.065 -8.376 -16.031 1.00 91.81 224 ASP A N 1
ATOM 1784 C CA . ASP A 1 224 ? 9.089 -9.360 -16.541 1.00 91.81 224 ASP A CA 1
ATOM 1785 C C . ASP A 1 224 ? 8.973 -10.624 -15.673 1.00 91.81 224 ASP A C 1
ATOM 1787 O O . ASP A 1 224 ? 7.944 -11.299 -15.644 1.00 91.81 224 ASP A O 1
ATOM 1791 N N . TRP A 1 225 ? 10.037 -10.969 -14.941 1.00 91.62 225 TRP A N 1
ATOM 1792 C CA . TRP A 1 225 ? 10.051 -12.104 -14.015 1.00 91.62 225 TRP A CA 1
ATOM 1793 C C . TRP A 1 225 ? 9.471 -11.774 -12.630 1.00 91.62 225 TRP A C 1
ATOM 1795 O O . TRP A 1 225 ? 9.341 -12.681 -11.800 1.00 91.62 225 TRP A O 1
ATOM 1805 N N . SER A 1 226 ? 9.127 -10.509 -12.370 1.00 94.38 226 SER A N 1
ATOM 1806 C CA . SER A 1 226 ? 8.573 -10.053 -11.096 1.00 94.38 226 SER A CA 1
ATOM 1807 C C . SER A 1 226 ? 7.239 -10.720 -10.768 1.00 94.38 226 SER A C 1
ATOM 1809 O O . SER A 1 226 ? 6.508 -11.180 -11.644 1.00 94.38 226 SER A O 1
ATOM 1811 N N . TYR A 1 227 ? 6.890 -10.755 -9.482 1.00 95.56 227 TYR A N 1
ATOM 1812 C CA . TYR A 1 227 ? 5.603 -11.290 -9.060 1.00 95.56 227 TYR A CA 1
ATOM 1813 C C . TYR A 1 227 ? 4.446 -10.485 -9.661 1.00 95.56 227 TYR A C 1
ATOM 1815 O O . TYR A 1 227 ? 3.553 -11.058 -10.281 1.00 95.56 227 TYR A O 1
ATOM 1823 N N . VAL A 1 228 ? 4.519 -9.155 -9.552 1.00 96.25 228 VAL A N 1
ATOM 1824 C CA . VAL A 1 228 ? 3.496 -8.232 -10.059 1.00 96.25 228 VAL A CA 1
ATOM 1825 C C . VAL A 1 228 ? 3.314 -8.374 -11.569 1.00 96.25 228 VAL A C 1
ATOM 1827 O O . VAL A 1 228 ? 2.179 -8.550 -12.006 1.00 96.25 228 VAL A O 1
ATOM 1830 N N . ALA A 1 229 ? 4.392 -8.376 -12.363 1.00 94.94 229 ALA A N 1
ATOM 1831 C CA . ALA A 1 229 ? 4.277 -8.514 -13.818 1.00 94.9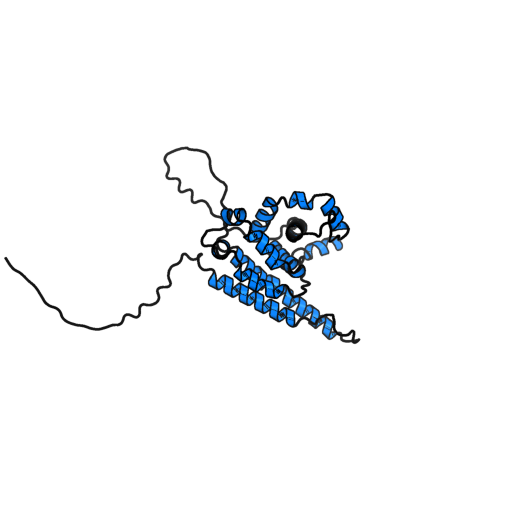4 229 ALA A CA 1
ATOM 1832 C C . ALA A 1 229 ? 3.704 -9.880 -14.231 1.00 94.94 229 ALA A C 1
ATOM 1834 O O . ALA A 1 229 ? 2.935 -9.969 -15.185 1.00 94.94 229 ALA A O 1
ATOM 1835 N N . ARG A 1 230 ? 4.038 -10.956 -13.503 1.00 94.25 230 ARG A N 1
ATOM 1836 C CA . ARG A 1 230 ? 3.606 -12.316 -13.862 1.00 94.25 230 ARG A CA 1
ATOM 1837 C C . ARG A 1 230 ? 2.196 -12.678 -13.416 1.00 94.25 230 ARG A C 1
ATOM 1839 O O . ARG A 1 230 ? 1.566 -13.496 -14.083 1.00 94.25 230 ARG A O 1
ATOM 1846 N N . THR A 1 231 ? 1.728 -12.160 -12.282 1.00 94.50 231 THR A N 1
ATOM 1847 C CA . THR A 1 231 ? 0.435 -12.560 -11.693 1.00 94.50 231 THR A CA 1
ATOM 1848 C C . THR A 1 231 ? -0.593 -11.435 -11.666 1.00 94.50 231 THR A C 1
ATOM 1850 O O . THR A 1 231 ? -1.749 -11.680 -11.327 1.00 94.50 231 THR A O 1
ATOM 1853 N N . GLY A 1 232 ? -0.186 -10.195 -11.951 1.00 94.69 232 GLY A N 1
ATOM 1854 C CA . GLY A 1 232 ? -1.013 -9.010 -11.721 1.00 94.69 232 GLY A CA 1
ATOM 1855 C C . GLY A 1 232 ? -1.301 -8.748 -10.239 1.00 94.69 232 GLY A C 1
ATOM 1856 O O . GLY A 1 232 ? -2.123 -7.890 -9.926 1.00 94.69 232 GLY A O 1
ATOM 1857 N N . PHE A 1 233 ? -0.652 -9.486 -9.324 1.00 96.44 233 PHE A N 1
ATOM 1858 C CA . PHE A 1 233 ? -0.909 -9.474 -7.879 1.00 96.44 233 PHE A CA 1
ATOM 1859 C C . PHE A 1 233 ? -2.325 -9.959 -7.479 1.00 96.44 233 PHE A C 1
ATOM 1861 O O . PHE A 1 233 ? -2.726 -9.820 -6.322 1.00 96.44 233 PHE A O 1
ATOM 1868 N N . ASP A 1 234 ? -3.106 -10.518 -8.412 1.00 94.19 234 ASP A N 1
ATOM 1869 C CA . ASP A 1 234 ? -4.544 -10.795 -8.241 1.00 94.19 234 ASP A CA 1
ATOM 1870 C C . ASP A 1 234 ? -4.850 -11.806 -7.130 1.00 94.19 234 ASP A C 1
ATOM 1872 O O . ASP A 1 234 ? -5.844 -11.680 -6.413 1.00 94.19 234 ASP A O 1
ATOM 1876 N N . ASP A 1 235 ? -4.012 -12.820 -6.962 1.00 94.12 235 ASP A N 1
ATOM 1877 C CA . ASP A 1 235 ? -4.181 -13.836 -5.930 1.00 94.12 235 ASP A CA 1
ATOM 1878 C C . ASP A 1 235 ? -3.850 -13.302 -4.531 1.00 94.12 235 ASP A C 1
ATOM 1880 O O . ASP A 1 235 ? -4.615 -13.542 -3.599 1.00 94.12 235 ASP A O 1
ATOM 1884 N N . SER A 1 236 ? -2.791 -12.499 -4.389 1.00 95.56 236 SER A N 1
ATOM 1885 C CA . SER A 1 236 ? -2.508 -11.798 -3.130 1.00 95.56 236 SER A CA 1
ATOM 1886 C C . SER A 1 236 ? -3.594 -10.785 -2.770 1.00 95.56 236 SER A C 1
ATOM 1888 O O . SER A 1 236 ? -3.919 -10.655 -1.591 1.00 95.56 236 SER A O 1
ATOM 1890 N N . MET A 1 237 ? -4.201 -10.106 -3.752 1.00 94.25 237 MET A N 1
ATOM 1891 C CA . MET A 1 237 ? -5.362 -9.240 -3.498 1.00 94.25 237 MET A CA 1
ATOM 1892 C C . MET A 1 237 ? -6.531 -10.026 -2.899 1.00 94.25 237 MET A C 1
ATOM 1894 O O . MET A 1 237 ? -7.086 -9.601 -1.890 1.00 94.25 237 MET A O 1
ATOM 1898 N N . LYS A 1 238 ? -6.861 -11.201 -3.456 1.00 94.69 238 LYS A N 1
ATOM 1899 C CA . LYS A 1 238 ? -7.930 -12.062 -2.916 1.00 94.69 238 LYS A CA 1
ATOM 1900 C C . LYS A 1 238 ? -7.657 -12.487 -1.474 1.00 94.69 238 LYS A C 1
ATOM 1902 O O . LYS A 1 238 ? -8.580 -12.566 -0.669 1.00 94.69 238 LYS A O 1
ATOM 1907 N N . SER A 1 239 ? -6.401 -12.763 -1.131 1.00 95.38 239 SER A N 1
ATOM 1908 C CA . SER A 1 239 ? -6.030 -13.079 0.250 1.00 95.38 239 SER A CA 1
ATOM 1909 C C . SER A 1 239 ? -6.166 -11.866 1.170 1.00 95.38 239 SER A C 1
ATOM 1911 O O . SER A 1 239 ? -6.686 -12.005 2.275 1.00 95.38 239 SER A O 1
ATOM 1913 N N . LEU A 1 240 ? -5.760 -10.677 0.714 1.00 96.06 240 LEU A N 1
ATOM 1914 C CA . LEU A 1 240 ? -5.904 -9.426 1.465 1.00 96.06 240 LEU A CA 1
ATOM 1915 C C . LEU A 1 240 ? -7.372 -9.031 1.686 1.00 96.06 240 LEU A C 1
ATOM 1917 O O . LEU A 1 240 ? -7.683 -8.445 2.721 1.00 96.06 240 LEU A O 1
ATOM 1921 N N . ASP A 1 241 ? -8.287 -9.408 0.786 1.00 94.38 241 ASP A N 1
ATOM 1922 C CA . ASP A 1 241 ? -9.727 -9.145 0.935 1.00 94.38 241 ASP A CA 1
ATOM 1923 C C . ASP A 1 241 ? -10.320 -9.770 2.208 1.00 94.38 241 ASP A C 1
ATOM 1925 O O . ASP A 1 241 ? -11.287 -9.237 2.752 1.00 94.38 241 ASP A O 1
ATOM 1929 N N . LYS A 1 242 ? -9.698 -10.817 2.772 1.00 93.00 242 LYS A N 1
ATOM 1930 C CA . LYS A 1 242 ? -10.074 -11.380 4.085 1.00 93.00 242 LYS A CA 1
ATOM 1931 C C . LYS A 1 242 ? -10.011 -10.346 5.216 1.00 93.00 242 LYS A C 1
ATOM 1933 O O . LYS A 1 242 ? -10.713 -10.488 6.213 1.00 93.00 242 LYS A O 1
ATOM 1938 N N . LEU A 1 243 ? -9.168 -9.322 5.072 1.00 93.06 243 LEU A N 1
ATOM 1939 C CA . LEU A 1 243 ? -9.011 -8.243 6.046 1.00 93.06 243 LEU A CA 1
ATOM 1940 C C . LEU A 1 243 ? -10.029 -7.110 5.837 1.00 93.06 243 LEU A C 1
ATOM 1942 O O . LEU A 1 243 ? -10.210 -6.303 6.738 1.00 93.06 243 LEU A O 1
ATOM 1946 N N . SER A 1 244 ? -10.725 -7.045 4.695 1.00 90.19 244 SER A N 1
ATOM 1947 C CA . SER A 1 244 ? -11.651 -5.941 4.376 1.00 90.19 244 SER A CA 1
ATOM 1948 C C . SER A 1 244 ? -12.891 -5.875 5.277 1.00 90.19 244 SER A C 1
ATOM 1950 O O . SER A 1 244 ? -13.510 -4.823 5.398 1.00 90.19 244 SER A O 1
ATOM 1952 N N . HIS A 1 245 ? -13.249 -6.984 5.930 1.00 85.81 245 HIS A N 1
ATOM 1953 C CA . HIS A 1 245 ? -14.374 -7.050 6.868 1.00 85.81 245 HIS A CA 1
ATOM 1954 C C . HIS A 1 245 ? -14.009 -6.605 8.290 1.00 85.81 245 HIS A C 1
ATOM 1956 O O . HIS A 1 245 ? -14.890 -6.464 9.138 1.00 85.81 245 HIS A O 1
ATOM 1962 N N . VAL A 1 246 ? -12.720 -6.407 8.571 1.00 87.25 246 VAL A N 1
ATOM 1963 C CA . VAL A 1 246 ? -12.229 -6.023 9.894 1.00 87.25 246 VAL A CA 1
ATOM 1964 C C . VAL A 1 246 ? -12.185 -4.500 9.995 1.00 87.25 246 VAL A C 1
ATOM 1966 O O . VAL A 1 246 ? -11.560 -3.828 9.179 1.00 87.25 246 VAL A O 1
ATOM 1969 N N . LYS A 1 247 ? -12.803 -3.944 11.042 1.00 87.44 247 LYS A N 1
ATOM 1970 C CA . LYS A 1 247 ? -12.733 -2.509 11.347 1.00 87.44 247 LYS A CA 1
ATOM 1971 C C . LYS A 1 247 ? -11.461 -2.194 12.133 1.00 87.44 247 LYS A C 1
ATOM 1973 O O . LYS A 1 247 ? -11.458 -2.209 13.361 1.00 87.44 247 LYS A O 1
ATOM 1978 N N . PHE A 1 248 ? -10.380 -1.906 11.420 1.00 88.44 248 PHE A N 1
ATOM 1979 C CA . PHE A 1 248 ? -9.110 -1.533 12.038 1.00 88.44 248 PHE A CA 1
ATOM 1980 C C . PHE A 1 248 ? -9.134 -0.112 12.625 1.00 88.44 248 PHE A C 1
ATOM 1982 O O . PHE A 1 248 ? -9.740 0.803 12.068 1.00 88.44 248 PHE A O 1
ATOM 1989 N N . ARG A 1 249 ? -8.424 0.073 13.744 1.00 86.81 249 ARG A N 1
ATOM 1990 C CA . ARG A 1 249 ? -8.096 1.379 14.347 1.00 86.81 249 ARG A CA 1
ATOM 1991 C C . ARG A 1 249 ? -6.605 1.442 14.668 1.00 86.81 249 ARG A C 1
ATOM 1993 O O . ARG A 1 249 ? -6.193 1.490 15.823 1.00 86.81 249 ARG A O 1
ATOM 2000 N N . LEU A 1 250 ? -5.791 1.341 13.626 1.00 87.12 250 LEU A N 1
ATOM 2001 C CA . LEU A 1 250 ? -4.338 1.273 13.737 1.00 87.12 250 LEU A CA 1
ATOM 2002 C C . LEU A 1 250 ? -3.733 2.679 13.767 1.00 87.12 250 LEU A C 1
ATOM 2004 O O . LEU A 1 250 ? -4.152 3.525 12.975 1.00 87.12 250 LEU A O 1
ATOM 2008 N N . PRO A 1 251 ? -2.706 2.918 14.594 1.00 85.12 251 PRO A N 1
ATOM 2009 C CA . PRO A 1 251 ? -2.015 4.195 14.623 1.00 85.12 251 PRO A CA 1
ATOM 2010 C C . PRO A 1 251 ? -1.098 4.348 13.396 1.00 85.12 251 PRO A C 1
ATOM 2012 O O . PRO A 1 251 ? -0.120 3.611 13.213 1.00 85.12 251 PRO A O 1
ATOM 2015 N N . ASP A 1 252 ? -1.411 5.314 12.540 1.00 78.12 252 ASP A N 1
ATOM 2016 C CA . ASP A 1 252 ? -0.648 5.650 11.334 1.00 78.12 252 ASP A CA 1
ATOM 2017 C C . ASP A 1 252 ? 0.533 6.590 11.616 1.00 78.12 252 ASP A C 1
ATOM 2019 O O . ASP A 1 252 ? 1.528 6.596 10.891 1.00 78.12 252 ASP A O 1
ATOM 2023 N N . ASP A 1 253 ? 0.474 7.297 12.735 1.00 79.69 253 ASP A N 1
ATOM 2024 C CA . ASP A 1 253 ? 1.397 8.339 13.157 1.00 79.69 253 ASP A CA 1
ATOM 2025 C C . ASP A 1 253 ? 2.507 7.839 14.099 1.00 79.69 253 ASP A C 1
ATOM 2027 O O . ASP A 1 253 ? 3.337 8.630 14.532 1.00 79.69 253 ASP A O 1
ATOM 2031 N N . LEU A 1 254 ? 2.613 6.537 14.399 1.00 76.06 254 LEU A N 1
ATOM 2032 C CA . LEU A 1 254 ? 3.636 5.998 15.324 1.00 76.06 254 LEU A CA 1
ATOM 2033 C C . LEU A 1 254 ? 5.069 6.451 15.014 1.00 76.06 254 LEU A C 1
ATOM 2035 O O . LEU A 1 254 ? 5.880 6.623 15.921 1.00 76.06 254 LEU A O 1
ATOM 2039 N N . ALA A 1 255 ? 5.400 6.620 13.733 1.00 65.00 255 ALA A N 1
ATOM 2040 C CA . ALA A 1 255 ? 6.727 7.069 13.335 1.00 65.00 255 ALA A CA 1
ATOM 2041 C C . ALA A 1 255 ? 6.955 8.563 13.622 1.00 65.00 255 ALA A C 1
ATOM 2043 O O . ALA A 1 255 ? 8.108 8.979 13.703 1.00 65.00 255 ALA A O 1
ATOM 2044 N N . VAL A 1 256 ? 5.896 9.358 13.773 1.00 71.56 256 VAL A N 1
ATOM 2045 C CA . VAL A 1 256 ? 5.937 10.818 13.937 1.00 71.56 256 VAL A CA 1
ATOM 2046 C C . VAL A 1 256 ? 5.483 11.287 15.327 1.00 71.56 256 VAL A C 1
ATOM 2048 O O . VAL A 1 256 ? 5.939 12.342 15.759 1.00 71.56 256 VAL A O 1
ATOM 2051 N N . ARG A 1 257 ? 4.714 10.479 16.076 1.00 74.69 257 ARG A N 1
ATOM 2052 C CA . ARG A 1 257 ? 4.242 10.748 17.453 1.00 74.69 257 ARG A CA 1
ATOM 2053 C C . ARG A 1 257 ? 5.303 11.318 18.393 1.00 74.69 257 ARG A C 1
ATOM 2055 O O . ARG A 1 257 ? 5.015 12.327 19.031 1.00 74.69 257 ARG A O 1
ATOM 2062 N N . PRO A 1 258 ? 6.534 10.765 18.461 1.00 68.75 258 PRO A N 1
ATOM 2063 C CA . PRO A 1 258 ? 7.548 11.310 19.361 1.00 68.75 258 PRO A CA 1
ATOM 2064 C C . PRO A 1 258 ? 7.901 12.775 19.065 1.00 68.75 258 PRO A C 1
ATOM 2066 O O . PRO A 1 258 ? 8.360 13.475 19.951 1.00 68.75 258 PRO A O 1
ATOM 2069 N N . PHE A 1 259 ? 7.690 13.246 17.833 1.00 61.84 259 PHE A N 1
ATOM 2070 C CA . PHE A 1 259 ? 8.045 14.593 17.380 1.00 61.84 259 PHE A CA 1
ATOM 2071 C C . PHE A 1 259 ? 6.888 15.581 17.527 1.00 61.84 259 PHE A C 1
ATOM 2073 O O . PHE A 1 259 ? 7.139 16.769 17.709 1.00 61.84 259 PHE A O 1
ATOM 2080 N N . SER A 1 260 ? 5.642 15.105 17.468 1.00 60.97 260 SER A N 1
ATOM 2081 C CA . SER A 1 260 ? 4.463 15.920 17.779 1.00 60.97 260 SER A CA 1
ATOM 2082 C C . SER A 1 260 ? 4.404 16.230 19.273 1.00 60.97 260 SER A C 1
ATOM 2084 O O . SER A 1 260 ? 4.324 17.394 19.643 1.00 60.97 260 SER A O 1
ATOM 2086 N N . ASN A 1 261 ? 4.607 15.219 20.125 1.00 59.38 261 ASN A N 1
ATOM 2087 C CA . ASN A 1 261 ? 4.559 15.384 21.582 1.00 59.38 261 ASN A CA 1
ATOM 2088 C C . ASN A 1 261 ? 5.653 16.321 22.122 1.00 59.38 261 ASN A C 1
ATOM 2090 O O . ASN A 1 261 ? 5.481 16.931 23.168 1.00 59.38 261 ASN A O 1
ATOM 2094 N N . ILE A 1 262 ? 6.781 16.445 21.413 1.00 58.75 262 ILE A N 1
ATOM 2095 C CA . ILE A 1 262 ? 7.841 17.399 21.763 1.00 58.75 262 ILE A CA 1
ATOM 2096 C C . ILE A 1 262 ? 7.394 18.839 21.482 1.00 58.75 262 ILE A C 1
ATOM 2098 O O . ILE A 1 262 ? 7.745 19.725 22.246 1.00 58.75 262 ILE A O 1
ATOM 2102 N N . LYS A 1 263 ? 6.621 19.094 20.419 1.00 54.84 263 LYS A N 1
ATOM 2103 C CA . LYS A 1 263 ? 6.155 20.452 20.091 1.00 54.84 263 LYS A CA 1
ATOM 2104 C C . LYS A 1 263 ? 5.089 20.973 21.053 1.00 54.84 263 LYS A C 1
ATOM 2106 O O . LYS A 1 263 ? 5.009 22.178 21.219 1.00 54.84 263 LYS A O 1
ATOM 2111 N N . ASP A 1 264 ? 4.321 20.087 21.682 1.00 48.28 264 ASP A N 1
ATOM 2112 C CA . ASP A 1 264 ? 3.307 20.461 22.678 1.00 48.28 264 ASP A CA 1
ATOM 2113 C C . ASP A 1 264 ? 3.897 20.660 24.090 1.00 48.28 264 ASP A C 1
ATOM 2115 O O . ASP A 1 264 ? 3.202 21.112 24.998 1.00 48.28 264 ASP A O 1
ATOM 2119 N N . ALA A 1 265 ? 5.176 20.318 24.290 1.00 49.06 265 ALA A N 1
ATOM 2120 C CA . ALA A 1 265 ? 5.877 20.422 25.571 1.00 49.06 265 ALA A CA 1
ATOM 2121 C C . ALA A 1 265 ? 6.744 21.692 25.713 1.00 49.06 265 ALA A C 1
ATOM 2123 O O . ALA A 1 265 ? 7.397 21.852 26.747 1.00 49.06 265 ALA A O 1
ATOM 2124 N N . PHE A 1 266 ? 6.770 22.566 24.699 1.00 44.41 266 PHE A N 1
ATOM 2125 C CA . PHE A 1 266 ? 7.553 23.807 24.676 1.00 44.41 266 PHE A CA 1
ATOM 2126 C C . PHE A 1 266 ? 6.700 25.022 24.320 1.00 44.41 266 PHE A C 1
ATOM 2128 O O . PHE A 1 266 ? 5.956 24.948 23.318 1.00 44.41 266 PHE A O 1
#

InterPro domains:
  IPR004012 RUN domain [PF02759] (85-252)
  IPR004012 RUN domain [PS50826] (76-255)
  IPR004012 RUN domain [SM00593] (191-253)
  IPR037213 RUN domain superfamily [G3DSA:1.20.58.900] (30-261)
  IPR037213 RUN domain superfamily [SSF140741] (85-251)
  IPR047343 AP-4 complex accessory subunit RUSC1/2 [PTHR15591] (17-266)